Protein AF-Q13L96-F1 (afdb_monomer_lite)

Secondary structure (DSSP, 8-state):
-----SSTTTTT-------HHHHHHHHHHHHHHHHHHHHHIIIIIHHHHH-----HHHHHHHHHHHSTHHHHHHHHHHHHHHHHHHHHHHHTTSHHHHHTHHHHHHHHHHHHHHHHHHHHHHHHHHHHH-SSSPPPPHHHHHTHHHHHHHHHHHHHHHHHHHHHHHHHHHHHHHHHHHHHHHHHH--

Radius of gyration: 24.32 Å; chains: 1; bounding box: 70×26×76 Å

Structure (mmCIF, N/CA/C/O backbone):
data_AF-Q13L96-F1
#
_entry.id   AF-Q13L96-F1
#
loop_
_atom_site.group_PDB
_atom_site.id
_atom_site.type_symbol
_atom_site.label_atom_id
_atom_site.label_alt_id
_atom_site.label_comp_id
_atom_site.label_asym_id
_atom_site.label_entity_id
_atom_site.label_seq_id
_atom_site.pdbx_PDB_ins_code
_atom_site.Cartn_x
_atom_site.Cartn_y
_atom_site.Cartn_z
_atom_site.occupancy
_atom_site.B_iso_or_equiv
_atom_site.auth_seq_id
_atom_site.auth_comp_id
_atom_site.auth_asym_id
_atom_site.auth_atom_id
_atom_site.pdbx_PDB_model_num
ATOM 1 N N . MET A 1 1 ? -22.527 -13.481 51.194 1.00 38.25 1 MET A N 1
ATOM 2 C CA . MET A 1 1 ? -21.386 -12.567 50.976 1.00 38.25 1 MET A CA 1
ATOM 3 C C . MET A 1 1 ? -21.323 -12.234 49.490 1.00 38.25 1 MET A C 1
ATOM 5 O O . MET A 1 1 ? -21.283 -13.138 48.671 1.00 38.25 1 MET A O 1
ATOM 9 N N . SER A 1 2 ? -21.479 -10.948 49.178 1.00 40.41 2 SER A N 1
ATOM 10 C CA . SER A 1 2 ? -21.673 -10.339 47.853 1.00 40.41 2 SER A CA 1
ATOM 11 C C . SER A 1 2 ? -20.553 -10.629 46.847 1.00 40.41 2 SER A C 1
ATOM 13 O O . SER A 1 2 ? -19.386 -10.603 47.234 1.00 40.41 2 SER A O 1
ATOM 15 N N . ARG A 1 3 ? -20.907 -10.784 45.557 1.00 40.12 3 ARG A N 1
ATOM 16 C CA . ARG A 1 3 ? -20.267 -10.058 44.436 1.00 40.12 3 ARG A CA 1
ATOM 17 C C . ARG A 1 3 ? -21.021 -10.260 43.114 1.00 40.12 3 ARG A C 1
ATOM 19 O O . ARG A 1 3 ? -20.612 -11.001 42.228 1.00 40.12 3 ARG A O 1
ATOM 26 N N . ASN A 1 4 ? -22.100 -9.494 42.968 1.00 44.22 4 ASN A N 1
ATOM 27 C CA . ASN A 1 4 ? -22.556 -9.014 41.665 1.00 44.22 4 ASN A CA 1
ATOM 28 C C . ASN A 1 4 ? -21.416 -8.196 41.032 1.00 44.22 4 ASN A C 1
ATOM 30 O O . ASN A 1 4 ? -21.174 -7.063 41.439 1.00 44.22 4 ASN A O 1
ATOM 34 N N . ALA A 1 5 ? -20.695 -8.761 40.063 1.00 47.78 5 ALA A N 1
ATOM 35 C CA . ALA A 1 5 ? -19.642 -8.048 39.330 1.00 47.78 5 ALA A CA 1
ATOM 36 C C . ALA A 1 5 ? -19.689 -8.306 37.812 1.00 47.78 5 ALA A C 1
ATOM 38 O O . ALA A 1 5 ? -18.662 -8.272 37.143 1.00 47.78 5 ALA A O 1
ATOM 39 N N . GLY A 1 6 ? -20.881 -8.558 37.258 1.00 50.00 6 GLY A N 1
ATOM 40 C CA . GLY A 1 6 ? -21.076 -8.718 35.809 1.00 50.00 6 GLY A CA 1
ATOM 41 C C . GLY A 1 6 ? -21.524 -7.448 35.075 1.00 50.00 6 GLY A C 1
ATOM 42 O O . GLY A 1 6 ? -21.303 -7.334 33.877 1.00 50.00 6 GLY A O 1
ATOM 43 N N . ILE A 1 7 ? -22.133 -6.481 35.776 1.00 50.00 7 ILE A N 1
ATOM 44 C CA . ILE A 1 7 ? -22.893 -5.388 35.128 1.00 50.00 7 ILE A CA 1
ATOM 45 C C . ILE A 1 7 ? -22.233 -4.005 35.328 1.00 50.00 7 ILE A C 1
ATOM 47 O O . ILE A 1 7 ? -22.379 -3.114 34.495 1.00 50.00 7 ILE A O 1
ATOM 51 N N . ASN A 1 8 ? -21.394 -3.835 36.358 1.00 47.50 8 ASN A N 1
ATOM 52 C CA . ASN A 1 8 ? -20.697 -2.565 36.627 1.00 47.50 8 ASN A CA 1
ATOM 53 C C . ASN A 1 8 ? -19.442 -2.319 35.768 1.00 47.50 8 ASN A C 1
ATOM 55 O O . ASN A 1 8 ? -18.903 -1.216 35.775 1.00 47.50 8 ASN A O 1
ATOM 59 N N . THR A 1 9 ? -18.976 -3.297 34.988 1.00 47.47 9 THR A N 1
ATOM 60 C CA . THR A 1 9 ? -17.837 -3.100 34.070 1.00 47.47 9 THR A CA 1
ATOM 61 C C . THR A 1 9 ? -18.243 -2.444 32.748 1.00 47.47 9 THR A C 1
ATOM 63 O O . THR A 1 9 ? -17.380 -1.939 32.028 1.00 47.47 9 THR A O 1
ATOM 66 N N . ILE A 1 10 ? -19.547 -2.392 32.451 1.00 49.81 10 ILE A N 1
ATOM 67 C CA . ILE A 1 10 ? -20.092 -1.780 31.231 1.00 49.81 10 ILE A CA 1
ATOM 68 C C . ILE A 1 10 ? -20.277 -0.262 31.407 1.00 49.81 10 ILE A C 1
ATOM 70 O O . ILE A 1 10 ? -20.097 0.494 30.456 1.00 49.81 10 ILE A O 1
ATOM 74 N N . TYR A 1 11 ? -20.515 0.213 32.634 1.00 45.12 11 TYR A N 1
ATOM 75 C CA . TYR A 1 11 ? -20.748 1.636 32.923 1.00 45.12 11 TYR A CA 1
ATOM 76 C C . TYR A 1 11 ? -19.473 2.480 33.117 1.00 45.12 11 TYR A C 1
ATOM 78 O O . TYR A 1 11 ? -19.548 3.706 33.151 1.00 45.12 11 TYR A O 1
ATOM 86 N N . GLY A 1 12 ? -18.290 1.857 33.205 1.00 42.19 12 GLY A N 1
ATOM 87 C CA . GLY A 1 12 ? -17.022 2.545 33.493 1.00 42.19 12 GLY A CA 1
ATOM 88 C C . GLY A 1 12 ? -16.120 2.850 32.290 1.00 42.19 12 GLY A C 1
ATOM 89 O O . GLY A 1 12 ? -15.098 3.514 32.451 1.00 42.19 12 GLY A O 1
ATOM 90 N N . ARG A 1 13 ? -16.439 2.388 31.072 1.00 43.31 13 ARG A N 1
ATOM 91 C CA . ARG A 1 13 ? -15.600 2.663 29.887 1.00 43.31 13 ARG A CA 1
ATOM 92 C C . ARG A 1 13 ? -16.045 3.933 29.172 1.00 43.31 13 ARG A C 1
ATOM 94 O O . ARG A 1 13 ? -16.560 3.916 28.060 1.00 43.31 13 ARG A O 1
ATOM 101 N N . ARG A 1 14 ? -15.771 5.061 29.825 1.00 45.69 14 ARG A N 1
ATOM 102 C CA . ARG A 1 14 ? -15.913 6.431 29.309 1.00 45.69 14 ARG A CA 1
ATOM 103 C C . ARG A 1 14 ? -14.799 6.796 28.313 1.00 45.69 14 ARG A C 1
ATOM 105 O O . ARG A 1 14 ? -14.238 7.879 28.385 1.00 45.69 14 ARG A O 1
ATOM 112 N N . TYR A 1 15 ? -14.475 5.903 27.378 1.00 45.03 15 TYR A N 1
ATOM 113 C CA . TYR A 1 15 ? -13.573 6.214 26.269 1.00 45.03 15 TYR A CA 1
ATOM 114 C C . TYR A 1 15 ? -14.087 5.557 24.990 1.00 45.03 15 TYR A C 1
ATOM 116 O O . TYR A 1 15 ? -13.776 4.412 24.681 1.00 45.03 15 TYR A O 1
ATOM 124 N N . TRP A 1 16 ? -14.839 6.339 24.217 1.00 49.03 16 TRP A N 1
ATOM 125 C CA . TRP A 1 16 ? -15.090 6.126 22.786 1.00 49.03 16 TRP A CA 1
ATOM 126 C C . TRP A 1 16 ? -13.852 6.469 21.932 1.00 49.03 16 TRP A C 1
ATOM 128 O O . TRP A 1 16 ? -13.961 6.771 20.748 1.00 49.03 16 TRP A O 1
ATOM 138 N N . ALA A 1 17 ? -12.662 6.456 22.533 1.00 56.41 17 ALA A N 1
ATOM 139 C CA . ALA A 1 17 ? -11.404 6.597 21.831 1.00 56.41 17 ALA A CA 1
ATOM 140 C C . ALA A 1 17 ? -10.869 5.188 21.587 1.00 56.41 17 ALA A C 1
ATOM 142 O O . ALA A 1 17 ? -10.381 4.538 22.514 1.00 56.41 17 ALA A O 1
ATOM 143 N N . LEU A 1 18 ? -10.987 4.703 20.349 1.00 60.72 18 LEU A N 1
ATOM 144 C CA . LEU A 1 18 ? -10.232 3.526 19.928 1.00 60.72 18 LEU A CA 1
ATOM 145 C C . LEU A 1 18 ? -8.754 3.787 20.279 1.00 60.72 18 LEU A C 1
ATOM 147 O O . LEU A 1 18 ? -8.250 4.877 19.979 1.00 60.72 18 LEU A O 1
ATOM 151 N N . PRO A 1 19 ? -8.053 2.853 20.946 1.00 77.62 19 PRO A N 1
ATOM 152 C CA . PRO A 1 19 ? -6.632 3.014 21.214 1.00 77.62 19 PRO A CA 1
ATOM 153 C C . PRO A 1 19 ? -5.900 3.281 19.896 1.00 77.62 19 PRO A C 1
ATOM 155 O O . PRO A 1 19 ? -6.271 2.733 18.858 1.00 77.62 19 PRO A O 1
ATOM 158 N N . LEU A 1 20 ? -4.839 4.094 19.924 1.00 78.88 20 LEU A N 1
ATOM 159 C CA . LEU A 1 20 ? -4.088 4.478 18.718 1.00 78.88 20 LEU A CA 1
ATOM 160 C C . LEU A 1 20 ? -3.696 3.262 17.854 1.00 78.88 20 LEU A C 1
ATOM 162 O O . LEU A 1 20 ? -3.719 3.329 16.631 1.00 78.88 20 LEU A O 1
ATOM 166 N N . THR A 1 21 ? -3.420 2.116 18.481 1.00 78.69 21 THR A N 1
ATOM 167 C CA . THR A 1 21 ? -3.110 0.855 17.791 1.00 78.69 21 THR A CA 1
ATOM 168 C C . THR A 1 21 ? -4.262 0.308 16.946 1.00 78.69 21 THR A C 1
ATOM 170 O O . THR A 1 21 ? -4.018 -0.308 15.912 1.00 78.69 21 THR A O 1
ATOM 173 N N . GLU A 1 22 ? -5.512 0.505 17.365 1.00 81.25 22 GLU A N 1
ATOM 174 C CA . GLU A 1 22 ? -6.692 0.118 16.585 1.00 81.25 22 GLU A CA 1
ATOM 175 C C . GLU A 1 22 ? -6.921 1.078 15.417 1.00 81.25 22 GLU A C 1
ATOM 177 O O . GLU A 1 22 ? -7.169 0.609 14.309 1.00 81.25 22 GLU A O 1
ATOM 182 N N . TRP A 1 23 ? -6.726 2.386 15.616 1.00 84.81 23 TRP A N 1
ATOM 183 C CA . TRP A 1 23 ? -6.754 3.362 14.520 1.00 84.81 23 TRP A CA 1
ATOM 184 C C . TRP A 1 23 ? -5.709 3.058 13.447 1.00 84.81 23 TRP A C 1
ATOM 186 O O . TRP A 1 23 ? -6.051 2.969 12.269 1.00 84.81 23 TRP A O 1
ATOM 196 N N . VAL A 1 24 ? -4.456 2.827 13.850 1.00 85.25 24 VAL A N 1
ATOM 197 C CA . VAL A 1 24 ? -3.369 2.475 12.923 1.00 85.25 24 VAL A CA 1
ATOM 198 C C . VAL A 1 24 ? -3.685 1.174 12.187 1.00 85.25 24 VAL A C 1
ATOM 200 O O . VAL A 1 24 ? -3.499 1.102 10.976 1.00 85.25 24 VAL A O 1
ATOM 203 N N . ARG A 1 25 ? -4.214 0.154 12.875 1.00 85.25 25 ARG A N 1
ATOM 204 C CA . ARG A 1 25 ? -4.592 -1.119 12.243 1.00 85.25 25 ARG A CA 1
ATOM 205 C C . ARG A 1 25 ? -5.729 -0.961 11.234 1.00 85.25 25 ARG A C 1
ATOM 207 O O . ARG A 1 25 ? -5.682 -1.612 10.189 1.00 85.25 25 ARG A O 1
ATOM 214 N N . LEU A 1 26 ? -6.746 -0.159 11.552 1.00 86.00 26 LEU A N 1
ATOM 215 C CA . LEU A 1 26 ? -7.872 0.115 10.658 1.00 86.00 26 LEU A CA 1
ATOM 216 C C . LEU A 1 26 ? -7.411 0.890 9.428 1.00 86.00 26 LEU A C 1
ATOM 218 O O . LEU A 1 26 ? -7.698 0.472 8.312 1.00 86.00 26 LEU A O 1
ATOM 222 N N . TRP A 1 27 ? -6.638 1.958 9.625 1.00 88.38 27 TRP A N 1
ATOM 223 C CA . TRP A 1 27 ? -6.065 2.731 8.528 1.00 88.38 27 TRP A CA 1
ATOM 224 C C . TRP A 1 27 ? -5.181 1.860 7.630 1.00 88.38 27 TRP A C 1
ATOM 226 O O . TRP A 1 27 ? -5.369 1.842 6.417 1.00 88.38 27 TRP A O 1
ATOM 236 N N . ALA A 1 28 ? -4.288 1.064 8.224 1.00 86.88 28 ALA A N 1
ATOM 237 C CA . ALA A 1 28 ? -3.442 0.126 7.495 1.00 86.88 28 ALA A CA 1
ATOM 238 C C . ALA A 1 28 ? -4.261 -0.955 6.766 1.00 86.88 28 ALA A C 1
ATOM 240 O O . ALA A 1 28 ? -3.937 -1.340 5.650 1.00 86.88 28 ALA A O 1
ATOM 241 N N . GLY A 1 29 ? -5.355 -1.425 7.373 1.00 86.62 29 GLY A N 1
ATOM 242 C CA . GLY A 1 29 ? -6.258 -2.398 6.757 1.00 86.62 29 GLY A CA 1
ATOM 243 C C . GLY A 1 29 ? -7.057 -1.835 5.584 1.00 86.62 29 GLY A C 1
ATOM 244 O O . GLY A 1 29 ? -7.309 -2.559 4.629 1.00 86.62 29 GLY A O 1
ATOM 245 N N . LEU A 1 30 ? -7.432 -0.556 5.632 1.00 88.94 30 LEU A N 1
ATOM 246 C CA . LEU A 1 30 ? -8.166 0.118 4.558 1.00 88.94 30 LEU A CA 1
ATOM 247 C C . LEU A 1 30 ? -7.252 0.610 3.430 1.00 88.94 30 LEU A C 1
ATOM 249 O O . LEU A 1 30 ? -7.703 0.707 2.288 1.00 88.94 30 LEU A O 1
ATOM 253 N N . SER A 1 31 ? -5.983 0.908 3.721 1.00 86.19 31 SER A N 1
ATOM 254 C CA . SER A 1 31 ? -4.995 1.254 2.695 1.00 86.19 31 SER A CA 1
ATOM 255 C C . SER A 1 31 ? -4.481 0.024 1.946 1.00 86.19 31 SER A C 1
ATOM 257 O O . SER A 1 31 ? -4.159 0.124 0.764 1.00 86.19 31 SER A O 1
ATOM 259 N N . LEU A 1 32 ? -4.466 -1.146 2.593 1.00 87.19 32 LEU A N 1
ATOM 260 C CA . LEU A 1 32 ? -3.998 -2.402 2.009 1.00 87.19 32 LEU A CA 1
ATOM 261 C C . LEU A 1 32 ? -4.623 -2.730 0.637 1.00 87.19 32 LEU A C 1
ATOM 263 O O . LEU A 1 32 ? -3.854 -2.972 -0.291 1.00 87.19 32 LEU A O 1
ATOM 267 N N . PRO A 1 33 ? -5.959 -2.715 0.444 1.00 88.81 33 PRO A N 1
ATOM 268 C CA . PRO A 1 33 ? -6.558 -3.004 -0.858 1.00 88.81 33 PRO A CA 1
ATOM 269 C C . PRO A 1 33 ? -6.123 -2.042 -1.964 1.00 88.81 33 PRO A C 1
ATOM 271 O O . PRO A 1 33 ? -5.797 -2.499 -3.052 1.00 88.81 33 PRO A O 1
ATOM 274 N N . LEU A 1 34 ? -6.037 -0.735 -1.690 1.00 87.50 34 LEU A N 1
ATOM 275 C CA . LEU A 1 34 ? -5.577 0.257 -2.676 1.00 87.50 34 LEU A CA 1
ATOM 276 C C . LEU A 1 34 ? -4.150 -0.041 -3.139 1.00 87.50 34 LEU A C 1
ATOM 278 O O . LEU A 1 34 ? -3.835 -0.023 -4.328 1.00 87.50 34 LEU A O 1
ATOM 282 N N . LEU A 1 35 ? -3.293 -0.372 -2.180 1.00 85.69 35 LEU A N 1
ATOM 283 C CA . LEU A 1 35 ? -1.907 -0.713 -2.438 1.00 85.69 35 LEU A CA 1
ATOM 284 C C . LEU A 1 35 ? -1.788 -2.053 -3.199 1.00 85.69 35 LEU A C 1
ATOM 286 O O . LEU A 1 35 ? -0.987 -2.178 -4.129 1.00 85.69 35 LEU A O 1
ATOM 290 N N . LEU A 1 36 ? -2.630 -3.038 -2.871 1.00 87.69 36 LEU A N 1
ATOM 291 C CA . LEU A 1 36 ? -2.701 -4.324 -3.571 1.00 87.69 36 LEU A CA 1
ATOM 292 C C . LEU A 1 36 ? -3.241 -4.201 -4.997 1.00 87.69 36 LEU A C 1
ATOM 294 O O . LEU A 1 36 ? -2.739 -4.904 -5.868 1.00 87.69 36 LEU A O 1
ATOM 298 N N . ILE A 1 37 ? -4.205 -3.314 -5.260 1.00 89.75 37 ILE A N 1
ATOM 299 C CA . ILE A 1 37 ? -4.709 -3.044 -6.616 1.00 89.75 37 ILE A CA 1
ATOM 300 C C . ILE A 1 37 ? -3.559 -2.564 -7.498 1.00 89.75 37 ILE A C 1
ATOM 302 O O . ILE A 1 37 ? -3.308 -3.150 -8.551 1.00 89.75 37 ILE A O 1
ATOM 306 N N . GLN A 1 38 ? -2.792 -1.572 -7.030 1.00 85.12 38 GLN A N 1
ATOM 307 C CA . GLN A 1 38 ? -1.621 -1.087 -7.759 1.00 85.12 38 GLN A CA 1
ATOM 308 C C . GLN A 1 38 ? -0.649 -2.232 -8.060 1.00 85.12 38 GLN A C 1
ATOM 310 O O . GLN A 1 38 ? -0.210 -2.396 -9.199 1.00 85.12 38 GLN A O 1
ATOM 315 N N . HIS A 1 39 ? -0.328 -3.057 -7.063 1.00 85.94 39 HIS A N 1
ATOM 316 C CA . HIS A 1 39 ? 0.602 -4.170 -7.230 1.00 85.94 39 HIS A CA 1
ATOM 317 C C . HIS A 1 39 ? 0.085 -5.244 -8.194 1.00 85.94 39 HIS A C 1
ATOM 319 O O . HIS A 1 39 ? 0.800 -5.629 -9.120 1.00 85.94 39 HIS A O 1
ATOM 325 N N . ALA A 1 40 ? -1.152 -5.704 -8.008 1.00 89.19 40 ALA A N 1
ATOM 326 C CA . ALA A 1 40 ? -1.760 -6.767 -8.797 1.00 89.19 40 ALA A CA 1
ATOM 327 C C . ALA A 1 40 ? -1.938 -6.356 -10.261 1.00 89.19 40 ALA A C 1
ATOM 329 O O . ALA A 1 40 ? -1.645 -7.156 -11.151 1.00 89.19 40 ALA A O 1
ATOM 330 N N . VAL A 1 41 ? -2.337 -5.105 -10.525 1.00 89.12 41 VAL A N 1
ATOM 331 C CA . VAL A 1 41 ? -2.465 -4.602 -11.898 1.00 89.12 41 VAL A CA 1
ATOM 332 C C . VAL A 1 41 ? -1.099 -4.514 -12.581 1.00 89.12 41 VAL A C 1
ATOM 334 O O . VAL A 1 41 ? -0.936 -4.982 -13.704 1.00 89.12 41 VAL A O 1
ATOM 337 N N . SER A 1 42 ? -0.089 -3.998 -11.875 1.00 79.62 42 SER A N 1
ATOM 338 C CA . SER A 1 42 ? 1.276 -3.837 -12.406 1.00 79.62 42 SER A CA 1
ATOM 339 C C . SER A 1 42 ? 1.999 -5.152 -12.698 1.00 79.62 42 SER A C 1
ATOM 341 O O . SER A 1 42 ? 2.980 -5.150 -13.431 1.00 79.62 42 SER A O 1
ATOM 343 N N . THR A 1 43 ? 1.574 -6.254 -12.078 1.00 83.81 43 THR A N 1
ATOM 344 C CA . THR A 1 43 ? 2.281 -7.539 -12.139 1.00 83.81 43 THR A CA 1
ATOM 345 C C . THR A 1 43 ? 1.405 -8.610 -12.777 1.00 83.81 43 THR A C 1
ATOM 347 O O . THR A 1 43 ? 1.601 -8.974 -13.933 1.00 83.81 43 THR A O 1
ATOM 350 N N . ARG A 1 44 ? 0.405 -9.103 -12.043 1.00 87.69 44 ARG A N 1
ATOM 351 C CA . ARG A 1 44 ? -0.422 -10.240 -12.444 1.00 87.69 44 ARG A CA 1
ATOM 352 C C . ARG A 1 44 ? -1.351 -9.909 -13.608 1.00 87.69 44 ARG A C 1
ATOM 354 O O . ARG A 1 44 ? -1.469 -10.723 -14.523 1.00 87.69 44 ARG A O 1
ATOM 361 N N . LEU A 1 45 ? -2.003 -8.747 -13.586 1.00 89.00 45 LEU A N 1
ATOM 362 C CA . LEU A 1 45 ? -2.894 -8.336 -14.674 1.00 89.00 45 LEU A CA 1
ATOM 363 C C . LEU A 1 45 ? -2.093 -8.025 -15.941 1.00 89.00 45 LEU A C 1
ATOM 365 O O . LEU A 1 45 ? -2.433 -8.523 -17.009 1.00 89.00 45 LEU A O 1
ATOM 369 N N . ALA A 1 46 ? -0.988 -7.283 -15.798 1.00 86.56 46 ALA A N 1
ATOM 370 C CA . ALA A 1 46 ? -0.050 -7.021 -16.886 1.00 86.56 46 ALA A CA 1
ATOM 371 C C . ALA A 1 46 ? 0.419 -8.317 -17.570 1.00 86.56 46 ALA A C 1
ATOM 373 O O . ALA A 1 46 ? 0.391 -8.418 -18.797 1.00 86.56 46 ALA A O 1
ATOM 374 N N . ALA A 1 47 ? 0.786 -9.330 -16.781 1.00 87.06 47 ALA A N 1
ATOM 375 C CA . ALA A 1 47 ? 1.210 -10.623 -17.306 1.00 87.06 47 ALA A CA 1
ATOM 376 C C . ALA A 1 47 ? 0.081 -11.387 -18.008 1.00 87.06 47 ALA A C 1
ATOM 378 O O . ALA A 1 47 ? 0.252 -11.842 -19.134 1.00 87.06 47 ALA A O 1
ATOM 379 N N . SER A 1 48 ? -1.080 -11.498 -17.359 1.00 88.00 48 SER A N 1
ATOM 380 C CA . SER A 1 48 ? -2.192 -12.320 -17.855 1.00 88.00 48 SER A CA 1
ATOM 381 C C . SER A 1 48 ? -2.921 -11.733 -19.064 1.00 88.00 48 SER A C 1
ATOM 383 O O . SER A 1 48 ? -3.291 -12.492 -19.952 1.00 88.00 48 SER A O 1
ATOM 385 N N . LEU A 1 49 ? -3.128 -10.412 -19.116 1.00 88.44 49 LEU A N 1
ATOM 386 C CA . LEU A 1 49 ? -3.884 -9.773 -20.200 1.00 88.44 49 LEU A CA 1
ATOM 387 C C . LEU A 1 49 ? -3.007 -9.307 -21.364 1.00 88.44 49 LEU A C 1
ATOM 389 O O . LEU A 1 49 ? -3.470 -9.293 -22.499 1.00 88.44 49 LEU A O 1
ATOM 393 N N . TYR A 1 50 ? -1.752 -8.932 -21.100 1.00 86.44 50 TYR A N 1
ATOM 394 C CA . TYR A 1 50 ? -0.887 -8.296 -22.103 1.00 86.44 50 TYR A CA 1
ATOM 395 C C . TYR A 1 50 ? 0.396 -9.088 -22.395 1.00 86.44 50 TYR A C 1
ATOM 397 O O . TYR A 1 50 ? 1.254 -8.631 -23.155 1.00 86.44 50 TYR A O 1
ATOM 405 N N . GLY A 1 51 ? 0.545 -10.287 -21.817 1.00 82.94 51 GLY A N 1
ATOM 406 C CA . GLY A 1 51 ? 1.679 -11.178 -22.078 1.00 82.94 51 GLY A CA 1
ATOM 407 C C . GLY A 1 51 ? 3.022 -10.584 -21.650 1.00 82.94 51 GLY A C 1
ATOM 408 O O . GLY A 1 51 ? 4.035 -10.783 -22.335 1.00 82.94 51 GLY A O 1
ATOM 409 N N . PHE A 1 52 ? 3.014 -9.790 -20.575 1.00 80.81 52 PHE A N 1
ATOM 410 C CA . PHE A 1 52 ? 4.225 -9.342 -19.894 1.00 80.81 52 PHE A CA 1
ATOM 411 C C . PHE A 1 52 ? 4.795 -10.505 -19.080 1.00 80.81 52 PHE A C 1
ATOM 413 O O . PHE A 1 52 ? 4.278 -10.827 -18.015 1.00 80.81 52 PHE A O 1
ATOM 420 N N . GLU A 1 53 ? 5.858 -11.134 -19.575 1.00 78.88 53 GLU A N 1
ATOM 421 C CA . GLU A 1 53 ? 6.548 -12.204 -18.852 1.00 78.88 53 GLU A CA 1
ATOM 422 C C . GLU A 1 53 ? 7.418 -11.600 -17.739 1.00 78.88 53 GLU A C 1
ATOM 424 O O . GLU A 1 53 ? 8.466 -11.003 -18.030 1.00 78.88 53 GLU A O 1
ATOM 429 N N . PRO A 1 54 ? 7.009 -11.703 -16.458 1.00 71.50 54 PRO A N 1
ATOM 430 C CA . PRO A 1 54 ? 7.735 -11.084 -15.367 1.00 71.50 54 PRO A CA 1
ATOM 431 C C . PRO A 1 54 ? 9.005 -11.894 -15.113 1.00 71.50 54 PRO A C 1
ATOM 433 O O . PRO A 1 54 ? 8.961 -12.979 -14.540 1.00 71.50 54 PRO A O 1
ATOM 436 N N . ASN A 1 55 ? 10.154 -11.352 -15.502 1.00 82.12 55 ASN A N 1
ATOM 437 C CA . ASN A 1 55 ? 11.441 -11.833 -15.017 1.00 82.12 55 ASN A CA 1
ATOM 438 C C . ASN A 1 55 ? 12.004 -10.842 -13.985 1.00 82.12 55 ASN A C 1
ATOM 440 O O . ASN A 1 55 ? 11.600 -9.676 -13.936 1.00 82.12 55 ASN A O 1
ATOM 444 N N . TYR A 1 56 ? 12.915 -11.318 -13.135 1.00 77.94 56 TYR A N 1
ATOM 445 C CA . TYR A 1 56 ? 13.468 -10.521 -12.037 1.00 77.94 56 TYR A CA 1
ATOM 446 C C . TYR A 1 56 ? 14.028 -9.175 -12.523 1.00 77.94 56 TYR A C 1
ATOM 448 O O . TYR A 1 56 ? 13.699 -8.128 -11.972 1.00 77.94 56 TYR A O 1
ATOM 456 N N . GLU A 1 57 ? 14.799 -9.186 -13.608 1.00 80.25 57 GLU A N 1
ATOM 457 C CA . GLU A 1 57 ? 15.419 -7.992 -14.180 1.00 80.25 57 GLU A CA 1
ATOM 458 C C . GLU A 1 57 ? 14.388 -6.992 -14.732 1.00 80.25 57 GLU A C 1
ATOM 460 O O . GLU A 1 57 ? 14.430 -5.817 -14.382 1.00 80.25 57 GLU A O 1
ATOM 465 N N . ARG A 1 58 ? 13.405 -7.447 -15.517 1.00 81.38 58 ARG A N 1
ATOM 466 C CA . ARG A 1 58 ? 12.319 -6.631 -16.090 1.00 81.38 58 ARG A CA 1
ATOM 467 C C . ARG A 1 58 ? 11.455 -6.007 -15.011 1.00 81.38 58 ARG A C 1
ATOM 469 O O . ARG A 1 58 ? 11.048 -4.859 -15.164 1.00 81.38 58 ARG A O 1
ATOM 476 N N . ILE A 1 59 ? 11.184 -6.733 -13.925 1.00 81.69 59 ILE A N 1
ATOM 477 C CA . ILE A 1 59 ? 10.476 -6.181 -12.768 1.00 81.69 59 ILE A CA 1
ATOM 478 C C . ILE A 1 59 ? 11.309 -5.041 -12.177 1.00 81.69 59 ILE A C 1
ATOM 480 O O . ILE A 1 59 ? 10.802 -3.931 -12.046 1.00 81.69 59 ILE A O 1
ATOM 484 N N . VAL A 1 60 ? 12.592 -5.263 -11.880 1.00 82.44 60 VAL A N 1
ATOM 485 C CA . VAL A 1 60 ? 13.449 -4.221 -11.289 1.00 82.44 60 VAL A CA 1
ATOM 486 C C . VAL A 1 60 ? 13.611 -3.017 -12.218 1.00 82.44 60 VAL A C 1
ATOM 488 O O . VAL A 1 60 ? 13.498 -1.882 -11.755 1.00 82.44 60 VAL A O 1
ATOM 491 N N . ILE A 1 61 ? 13.802 -3.240 -13.519 1.00 83.69 61 ILE A N 1
ATOM 492 C CA . ILE A 1 61 ? 13.844 -2.187 -14.537 1.00 83.69 61 ILE A CA 1
ATOM 493 C C . ILE A 1 61 ? 12.536 -1.404 -14.530 1.00 83.69 61 ILE A C 1
ATOM 495 O O . ILE A 1 61 ? 12.572 -0.191 -14.358 1.00 83.69 61 ILE A O 1
ATOM 499 N N . SER A 1 62 ? 11.391 -2.087 -14.629 1.00 82.38 62 SER A N 1
ATOM 500 C CA . SER A 1 62 ? 10.064 -1.465 -14.601 1.00 82.38 62 SER A CA 1
ATOM 501 C C . SER A 1 62 ? 9.872 -0.613 -13.349 1.00 82.38 62 SER A C 1
ATOM 503 O O . SER A 1 62 ? 9.413 0.523 -13.436 1.00 82.38 62 SER A O 1
ATOM 505 N N . LEU A 1 63 ? 10.291 -1.107 -12.184 1.00 81.00 63 LEU A N 1
ATOM 506 C CA . LEU A 1 63 ? 10.258 -0.369 -10.925 1.00 81.00 63 LEU A CA 1
ATOM 507 C C . LEU A 1 63 ? 11.103 0.904 -10.986 1.00 81.00 63 LEU A C 1
ATOM 509 O O . LEU A 1 63 ? 10.641 1.954 -10.548 1.00 81.00 63 LEU A O 1
ATOM 513 N N . ILE A 1 64 ? 12.341 0.808 -11.482 1.00 81.44 64 ILE A N 1
ATOM 514 C CA . ILE A 1 64 ? 13.248 1.956 -11.618 1.00 81.44 64 ILE A CA 1
ATOM 515 C C . ILE A 1 64 ? 12.660 2.986 -12.582 1.00 81.44 64 ILE A C 1
ATOM 517 O O . ILE A 1 64 ? 12.573 4.159 -12.229 1.00 81.44 64 ILE A O 1
ATOM 521 N N . THR A 1 65 ? 12.217 2.557 -13.761 1.00 81.75 65 THR A N 1
ATOM 522 C CA . THR A 1 65 ? 11.780 3.453 -14.838 1.00 81.75 65 THR A CA 1
ATOM 523 C C . THR A 1 65 ? 10.400 4.058 -14.598 1.00 81.75 65 THR A C 1
ATOM 525 O O . THR A 1 65 ? 10.145 5.171 -15.037 1.00 81.75 65 THR A O 1
ATOM 528 N N . SER A 1 66 ? 9.503 3.355 -13.902 1.00 75.62 66 SER A N 1
ATOM 529 C CA . SER A 1 66 ? 8.160 3.862 -13.570 1.00 75.62 66 SER A CA 1
ATOM 530 C C . SER A 1 66 ? 8.138 4.784 -12.350 1.00 75.62 66 SER A C 1
ATOM 532 O O . SER A 1 66 ? 7.115 5.403 -12.067 1.00 75.62 66 SER A O 1
ATOM 534 N N . GLY A 1 67 ? 9.224 4.838 -11.571 1.00 74.56 67 GLY A N 1
ATOM 535 C CA . GLY A 1 67 ? 9.268 5.584 -10.313 1.00 74.56 67 GLY A CA 1
ATOM 536 C C . GLY A 1 67 ? 8.404 4.987 -9.190 1.00 74.56 67 GLY A C 1
ATOM 537 O O . GLY A 1 67 ? 8.375 5.530 -8.086 1.00 74.56 67 GLY A O 1
ATOM 538 N N . THR A 1 68 ? 7.745 3.837 -9.390 1.00 72.31 68 THR A N 1
ATOM 539 C CA . THR A 1 68 ? 6.846 3.232 -8.385 1.00 72.31 68 THR A CA 1
ATOM 540 C C . THR A 1 68 ? 7.579 2.483 -7.267 1.00 72.31 68 THR A C 1
ATOM 542 O O . THR A 1 68 ? 6.969 1.749 -6.490 1.00 72.31 68 THR A O 1
ATOM 545 N N . GLN A 1 69 ? 8.895 2.650 -7.158 1.00 69.94 69 GLN A N 1
ATOM 546 C CA . GLN A 1 69 ? 9.727 2.014 -6.131 1.00 69.94 69 GLN A CA 1
ATOM 547 C C . GLN A 1 69 ? 9.307 2.427 -4.723 1.00 69.94 69 GLN A C 1
ATOM 549 O O . GLN A 1 69 ? 9.195 1.589 -3.830 1.00 69.94 69 GLN A O 1
ATOM 554 N N . GLY A 1 70 ? 9.027 3.723 -4.548 1.00 67.75 70 GLY A N 1
ATOM 555 C CA . GLY A 1 70 ? 8.533 4.265 -3.287 1.00 67.75 70 GLY A CA 1
ATOM 556 C C . GLY A 1 70 ? 7.180 3.670 -2.911 1.00 67.75 70 GLY A C 1
ATOM 557 O O . GLY A 1 70 ? 6.972 3.328 -1.756 1.00 67.75 70 GLY A O 1
ATOM 558 N N . LEU A 1 71 ? 6.302 3.448 -3.894 1.00 70.56 71 LEU A N 1
ATOM 559 C CA . LEU A 1 71 ? 5.005 2.799 -3.699 1.00 70.56 71 LEU A CA 1
ATOM 560 C C . LEU A 1 71 ? 5.146 1.337 -3.261 1.00 70.56 71 LEU A C 1
ATOM 562 O O . LEU A 1 71 ? 4.432 0.917 -2.362 1.00 70.56 71 LEU A O 1
ATOM 566 N N . GLN A 1 72 ? 6.085 0.567 -3.817 1.00 71.06 72 GLN A N 1
ATOM 567 C CA . GLN A 1 72 ? 6.315 -0.811 -3.364 1.00 71.06 72 GLN A CA 1
ATOM 568 C C . GLN A 1 72 ? 6.902 -0.903 -1.952 1.00 71.06 72 GLN A C 1
ATOM 570 O O . GLN A 1 72 ? 6.512 -1.775 -1.176 1.00 71.06 72 GLN A O 1
ATOM 575 N N . LEU A 1 73 ? 7.801 0.008 -1.582 1.00 71.50 73 LEU A N 1
ATOM 576 C CA . LEU A 1 73 ? 8.258 0.108 -0.195 1.00 71.50 73 LEU A CA 1
ATOM 577 C C . LEU A 1 73 ? 7.124 0.590 0.725 1.00 71.50 73 LEU A C 1
ATOM 579 O O . LEU A 1 73 ? 6.966 0.084 1.836 1.00 71.50 73 LEU A O 1
ATOM 583 N N . ALA A 1 74 ? 6.279 1.502 0.240 1.00 70.81 74 ALA A N 1
ATOM 584 C CA . ALA A 1 74 ? 5.087 1.967 0.940 1.00 70.81 74 ALA A CA 1
ATOM 585 C C . ALA A 1 74 ? 3.985 0.902 1.034 1.00 70.81 74 ALA A C 1
ATOM 587 O O . ALA A 1 74 ? 3.138 1.025 1.904 1.00 70.81 74 ALA A O 1
ATOM 588 N N . LEU A 1 75 ? 3.992 -0.151 0.208 1.00 76.00 75 LEU A N 1
ATOM 589 C CA . LEU A 1 75 ? 3.143 -1.338 0.374 1.00 76.00 75 LEU A CA 1
ATOM 590 C C . LEU A 1 75 ? 3.525 -2.128 1.626 1.00 76.00 75 LEU A C 1
ATOM 592 O O . LEU A 1 75 ? 2.663 -2.639 2.347 1.00 76.00 75 LEU A O 1
ATOM 596 N N . LEU A 1 76 ? 4.832 -2.234 1.867 1.00 79.38 76 LEU A N 1
ATOM 597 C CA . LEU A 1 76 ? 5.388 -3.088 2.904 1.00 79.38 76 LEU A CA 1
ATOM 598 C C . LEU A 1 76 ? 5.000 -2.592 4.297 1.00 79.38 76 LEU A C 1
ATOM 600 O O . LEU A 1 76 ? 4.591 -3.390 5.135 1.00 79.38 76 LEU A O 1
ATOM 604 N N . ALA A 1 77 ? 5.078 -1.281 4.541 1.00 80.50 77 ALA A N 1
ATOM 605 C CA . ALA A 1 77 ? 4.842 -0.726 5.872 1.00 80.50 77 ALA A CA 1
ATOM 606 C C . ALA A 1 77 ? 3.390 -0.921 6.372 1.00 80.50 77 ALA A C 1
ATOM 608 O O . ALA A 1 77 ? 3.224 -1.513 7.438 1.00 80.50 77 ALA A O 1
ATOM 609 N N . PRO A 1 78 ? 2.321 -0.526 5.652 1.00 81.81 78 PRO A N 1
ATOM 610 C CA . PRO A 1 78 ? 0.942 -0.734 6.086 1.00 81.81 78 PRO A CA 1
ATOM 611 C C . PRO A 1 78 ? 0.570 -2.214 6.145 1.00 81.81 78 PRO A C 1
ATOM 613 O O . PRO A 1 78 ? -0.059 -2.634 7.113 1.00 81.81 78 PRO A O 1
ATOM 616 N N . GLY A 1 79 ? 0.997 -3.029 5.173 1.00 86.31 79 GLY A N 1
ATOM 617 C CA . GLY A 1 79 ? 0.707 -4.463 5.191 1.00 86.31 79 GLY A CA 1
ATOM 618 C C . GLY A 1 79 ? 1.349 -5.185 6.370 1.00 86.31 79 GLY A C 1
ATOM 619 O O . GLY A 1 79 ? 0.678 -5.937 7.081 1.00 86.31 79 GLY A O 1
ATOM 620 N N . TRP A 1 80 ? 2.620 -4.887 6.637 1.00 89.56 80 TRP A N 1
ATOM 621 C CA . TRP A 1 80 ? 3.346 -5.421 7.784 1.00 89.56 80 TRP A CA 1
ATOM 622 C C . TRP A 1 80 ? 2.740 -4.951 9.108 1.00 89.56 80 TRP A C 1
ATOM 624 O O . TRP A 1 80 ? 2.438 -5.771 9.975 1.00 89.56 80 TRP A O 1
ATOM 634 N N . LEU A 1 81 ? 2.466 -3.649 9.245 1.00 87.62 81 LEU A N 1
ATOM 635 C CA . LEU A 1 81 ? 1.820 -3.090 10.434 1.00 87.62 81 LEU A CA 1
ATOM 636 C C . LEU A 1 81 ? 0.444 -3.716 10.677 1.00 87.62 81 LEU A C 1
ATOM 638 O O . LEU A 1 81 ? 0.148 -4.110 11.805 1.00 87.62 81 LEU A O 1
ATOM 642 N N . HIS A 1 82 ? -0.386 -3.850 9.641 1.00 88.69 82 HIS A N 1
ATOM 643 C CA . HIS A 1 82 ? -1.700 -4.480 9.745 1.00 88.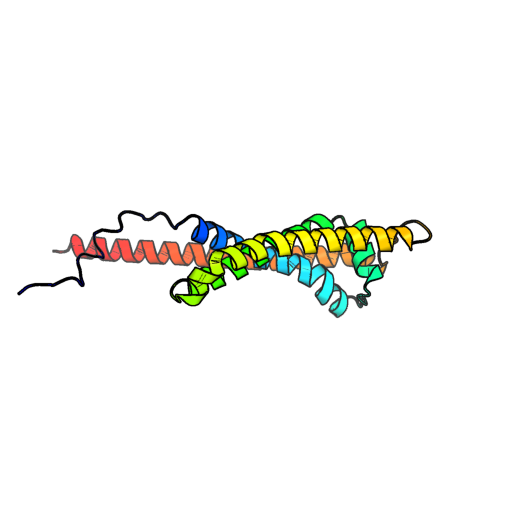69 82 HIS A CA 1
ATOM 644 C C . HIS A 1 82 ? -1.591 -5.936 10.217 1.00 88.69 82 HIS A C 1
ATOM 646 O O . HIS A 1 82 ? -2.290 -6.329 11.158 1.00 88.69 82 HIS A O 1
ATOM 652 N N . GLY A 1 83 ? -0.691 -6.716 9.608 1.00 87.81 83 GLY A N 1
ATOM 653 C CA . GLY A 1 83 ? -0.446 -8.113 9.963 1.00 87.81 83 GLY A CA 1
ATOM 654 C C . GLY A 1 83 ? 0.051 -8.270 11.401 1.00 87.81 83 GLY A C 1
ATOM 655 O O . GLY A 1 83 ? -0.560 -8.991 12.194 1.00 87.81 83 GLY A O 1
ATOM 656 N N . CYS A 1 84 ? 1.103 -7.540 11.778 1.00 89.75 84 CYS A N 1
ATOM 657 C CA . C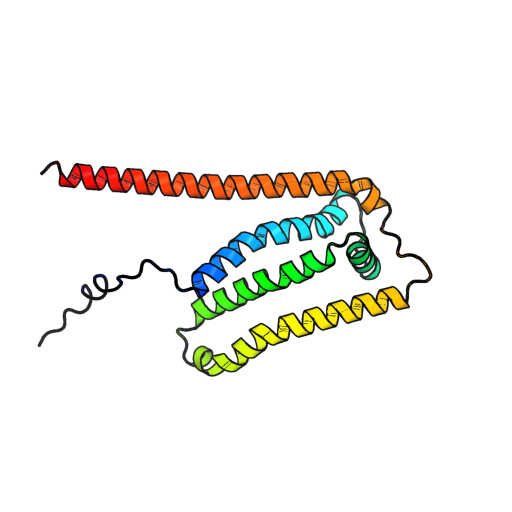YS A 1 84 ? 1.685 -7.608 13.116 1.00 89.75 84 CYS A CA 1
ATOM 658 C C . CYS A 1 84 ? 0.722 -7.114 14.204 1.00 89.75 84 CYS A C 1
ATOM 660 O O . CYS A 1 84 ? 0.580 -7.772 15.235 1.00 89.75 84 CYS A O 1
ATOM 662 N N . LEU A 1 85 ? 0.022 -5.992 13.989 1.00 87.19 85 LEU A N 1
ATOM 663 C CA . LEU A 1 85 ? -0.959 -5.477 14.953 1.00 87.19 85 LEU A CA 1
ATOM 664 C C . LEU A 1 85 ? -2.173 -6.403 15.069 1.00 87.19 85 LEU A C 1
ATOM 666 O O . LEU A 1 85 ? -2.661 -6.632 16.176 1.00 87.19 85 LEU A O 1
ATOM 670 N N . GLY A 1 86 ? -2.656 -6.960 13.956 1.00 85.88 86 GLY A N 1
ATOM 671 C CA . GLY A 1 86 ? -3.754 -7.925 13.960 1.00 85.88 86 GLY A CA 1
ATOM 672 C C . GLY A 1 86 ? -3.406 -9.196 14.733 1.00 85.88 86 GLY A C 1
ATOM 673 O O . GLY A 1 86 ? -4.195 -9.651 15.566 1.00 85.88 86 GLY A O 1
ATOM 674 N N . LEU A 1 87 ? -2.202 -9.720 14.512 1.00 88.31 87 LEU A N 1
ATOM 675 C CA . LEU A 1 87 ? -1.683 -10.893 15.203 1.00 88.31 87 LEU A CA 1
ATOM 676 C C . LEU A 1 87 ? -1.468 -10.623 16.702 1.00 88.31 87 LEU A C 1
ATOM 678 O O . LEU A 1 87 ? -1.906 -11.407 17.546 1.00 88.31 87 LEU A O 1
ATOM 682 N N . TRP A 1 88 ? -0.872 -9.479 17.046 1.00 86.44 88 TRP A N 1
ATOM 683 C CA . TRP A 1 88 ? -0.669 -9.062 18.433 1.00 86.44 88 TRP A CA 1
ATOM 684 C C . TRP A 1 88 ? -1.991 -8.912 19.189 1.00 86.44 88 TRP A C 1
ATOM 686 O O . TRP A 1 88 ? -2.147 -9.475 20.270 1.00 86.44 88 TRP A O 1
ATOM 696 N N . LEU A 1 89 ? -2.972 -8.197 18.627 1.00 84.44 89 LEU A N 1
ATOM 697 C CA . LEU A 1 89 ? -4.270 -7.992 19.278 1.00 84.44 89 LEU A CA 1
ATOM 698 C C . LEU A 1 89 ? -5.020 -9.309 19.506 1.00 84.44 89 LEU A C 1
ATOM 700 O O . LEU A 1 89 ? -5.696 -9.439 20.525 1.00 84.44 89 LEU A O 1
ATOM 704 N N . ARG A 1 90 ? -4.866 -10.286 18.603 1.00 87.25 90 ARG A N 1
ATOM 705 C CA . ARG A 1 90 ? -5.441 -11.627 18.755 1.00 87.25 90 ARG A CA 1
ATOM 706 C C . ARG A 1 90 ? -4.747 -12.430 19.855 1.00 87.25 90 ARG A C 1
ATOM 708 O O . ARG A 1 90 ? -5.420 -13.073 20.650 1.00 87.25 90 ARG A O 1
ATOM 715 N N . MET A 1 91 ? -3.416 -12.396 19.915 1.00 87.31 91 MET A N 1
ATOM 716 C CA . MET A 1 91 ? -2.647 -13.317 20.761 1.00 87.31 91 MET A CA 1
ATOM 717 C C . MET A 1 91 ? -2.136 -12.717 22.078 1.00 87.31 91 MET A C 1
ATOM 719 O O . MET A 1 91 ? -1.621 -13.456 22.915 1.00 87.31 91 MET A O 1
ATOM 723 N N . ARG A 1 92 ? -2.312 -11.410 22.326 1.00 83.88 92 ARG A N 1
ATOM 724 C CA . ARG A 1 92 ? -1.847 -10.726 23.556 1.00 83.88 92 ARG A CA 1
ATOM 725 C C . ARG A 1 92 ? -2.390 -11.314 24.863 1.00 83.88 92 ARG A C 1
ATOM 727 O O . ARG A 1 92 ? -1.852 -11.026 25.930 1.00 83.88 92 ARG A O 1
ATOM 734 N N . HIS A 1 93 ? -3.457 -12.108 24.787 1.00 87.75 93 HIS A N 1
ATOM 735 C CA . HIS A 1 93 ? -4.056 -12.797 25.928 1.00 87.75 93 HIS A CA 1
ATOM 736 C C . HIS A 1 93 ? -3.212 -13.994 26.406 1.00 87.75 93 HIS A C 1
ATOM 738 O O . HIS A 1 93 ? -3.318 -14.387 27.565 1.00 87.75 93 HIS A O 1
ATOM 744 N N . HIS A 1 94 ? -2.315 -14.526 25.567 1.00 88.25 94 HIS A N 1
ATOM 745 C CA . HIS A 1 94 ? -1.422 -15.627 25.928 1.00 88.25 94 HIS A CA 1
ATOM 746 C C . HIS A 1 94 ? -0.151 -15.124 26.632 1.00 88.25 94 HIS A C 1
ATOM 748 O O . HIS A 1 94 ? 0.564 -14.246 26.142 1.00 88.25 94 HIS A O 1
ATOM 754 N N . ALA A 1 95 ? 0.179 -15.726 27.780 1.00 86.50 95 ALA A N 1
ATOM 755 C CA . ALA A 1 95 ? 1.332 -15.335 28.595 1.00 86.50 95 ALA A CA 1
ATOM 756 C C . ALA A 1 95 ? 2.681 -15.477 27.862 1.00 86.50 95 ALA A C 1
ATOM 758 O O . ALA A 1 95 ? 3.558 -14.631 28.039 1.00 86.50 95 ALA A O 1
ATOM 759 N N . MET A 1 96 ? 2.833 -16.493 27.004 1.00 87.44 96 MET A N 1
ATOM 760 C CA . MET A 1 96 ? 4.043 -16.694 26.191 1.00 87.44 96 MET A CA 1
ATOM 761 C C . MET A 1 96 ? 4.269 -15.543 25.202 1.00 87.44 96 MET A C 1
ATOM 763 O O . MET A 1 96 ? 5.369 -15.004 25.117 1.00 87.44 96 MET A O 1
ATOM 767 N N . VAL A 1 97 ? 3.211 -15.090 24.526 1.00 85.19 97 VAL A N 1
ATOM 768 C CA . VAL A 1 97 ? 3.279 -13.996 23.542 1.00 85.19 97 VAL A CA 1
ATOM 769 C C . VAL A 1 97 ? 3.621 -12.668 24.214 1.00 85.19 97 VAL A C 1
ATOM 771 O O . VAL A 1 97 ? 4.400 -11.878 23.685 1.00 85.19 97 VAL A O 1
ATOM 774 N N . ARG A 1 98 ? 3.118 -12.443 25.433 1.00 85.19 98 ARG A N 1
ATOM 775 C CA . ARG A 1 98 ? 3.512 -11.283 26.242 1.00 85.19 98 ARG A CA 1
ATOM 776 C C . ARG A 1 98 ? 4.988 -11.301 26.638 1.00 85.19 98 ARG A C 1
ATOM 778 O O . ARG A 1 98 ? 5.601 -10.237 26.651 1.00 85.19 98 ARG A O 1
ATOM 785 N N . ARG A 1 99 ? 5.558 -12.472 26.948 1.00 89.38 99 ARG A N 1
ATOM 786 C CA . ARG A 1 99 ? 6.998 -12.617 27.232 1.00 89.38 99 ARG A CA 1
ATOM 787 C C . ARG A 1 99 ? 7.851 -12.400 25.980 1.00 89.38 99 ARG A C 1
ATOM 789 O O . ARG A 1 99 ? 8.905 -11.789 26.077 1.00 89.38 99 ARG A O 1
ATOM 796 N N . ALA A 1 100 ? 7.361 -12.811 24.810 1.00 90.31 100 ALA A N 1
ATOM 797 C CA . ALA A 1 100 ? 8.019 -12.597 23.519 1.00 90.31 100 ALA A CA 1
ATOM 798 C C . ALA A 1 100 ? 7.861 -11.169 22.955 1.00 90.31 100 ALA A C 1
ATOM 800 O O . ALA A 1 100 ? 8.405 -10.867 21.894 1.00 90.31 100 ALA A O 1
ATOM 801 N N . LYS A 1 101 ? 7.152 -10.265 23.650 1.00 86.62 101 LYS A N 1
ATOM 802 C CA . LYS A 1 101 ? 6.919 -8.879 23.213 1.00 86.62 101 LYS A CA 1
ATOM 803 C C . LYS A 1 101 ? 8.178 -8.143 22.712 1.00 86.62 101 LYS A C 1
ATOM 805 O O . LYS A 1 101 ? 8.079 -7.567 21.634 1.00 86.62 101 LYS A O 1
ATOM 810 N N . PRO A 1 102 ? 9.335 -8.127 23.410 1.00 89.25 102 PRO A N 1
ATOM 811 C CA . PRO A 1 102 ? 10.514 -7.415 22.909 1.00 89.25 102 PRO A CA 1
ATOM 812 C C . PRO A 1 102 ? 11.026 -7.988 21.581 1.00 89.25 102 PRO A C 1
ATOM 814 O O . PRO A 1 102 ? 11.380 -7.220 20.692 1.00 89.25 102 PRO A O 1
ATOM 817 N N . VAL A 1 103 ? 10.982 -9.313 21.405 1.00 90.25 103 VAL A N 1
ATOM 818 C CA . VAL A 1 103 ? 11.373 -9.979 20.151 1.00 90.25 103 VAL A CA 1
ATOM 819 C C . VAL A 1 103 ? 10.413 -9.608 19.022 1.00 90.25 103 VAL A C 1
ATOM 821 O O . VAL A 1 103 ? 10.855 -9.228 17.942 1.00 90.25 103 VAL A O 1
ATOM 824 N N . LEU A 1 104 ? 9.102 -9.643 19.279 1.00 87.69 104 LEU A N 1
ATOM 825 C CA . LEU A 1 104 ? 8.084 -9.259 18.297 1.00 87.69 104 LEU A CA 1
ATOM 826 C C . LEU A 1 104 ? 8.215 -7.789 17.879 1.00 87.69 104 LEU A C 1
ATOM 828 O O . LEU A 1 104 ? 8.091 -7.482 16.698 1.00 87.69 104 LEU A O 1
ATOM 832 N N . THR A 1 105 ? 8.513 -6.890 18.820 1.00 87.19 105 THR A N 1
ATOM 833 C CA . THR A 1 105 ? 8.803 -5.480 18.516 1.00 87.19 105 THR A CA 1
ATOM 834 C C . THR A 1 105 ? 10.092 -5.335 17.707 1.00 87.19 105 THR A C 1
ATOM 836 O O . THR A 1 105 ? 10.134 -4.548 16.765 1.00 87.19 105 THR A O 1
ATOM 839 N N . GLY A 1 106 ? 11.130 -6.111 18.027 1.00 91.31 106 GLY A N 1
ATOM 840 C CA . GLY A 1 106 ? 12.356 -6.161 17.231 1.00 91.31 106 GLY A CA 1
ATOM 841 C C . GLY A 1 106 ? 12.069 -6.576 15.788 1.00 91.31 106 GLY A C 1
ATOM 842 O O . GLY A 1 106 ? 12.442 -5.863 14.863 1.00 91.31 106 GLY A O 1
ATOM 843 N N . MET A 1 107 ? 11.324 -7.666 15.583 1.00 89.12 107 MET A N 1
ATOM 844 C CA . MET A 1 107 ? 10.920 -8.119 14.245 1.00 89.12 107 MET A CA 1
ATOM 845 C C . MET A 1 107 ? 10.044 -7.097 13.519 1.00 89.12 107 MET A C 1
ATOM 847 O O . MET A 1 107 ? 10.201 -6.917 12.313 1.00 89.12 107 MET A O 1
ATOM 851 N N . LEU A 1 108 ? 9.158 -6.403 14.242 1.00 88.69 108 LEU A N 1
ATOM 852 C CA . LEU A 1 108 ? 8.294 -5.364 13.684 1.00 88.69 108 LEU A CA 1
ATOM 853 C C . LEU A 1 108 ? 9.104 -4.275 12.970 1.00 88.69 108 LEU A C 1
ATOM 855 O O . LEU A 1 108 ? 8.680 -3.814 11.915 1.00 88.69 108 LEU A O 1
ATOM 859 N N . VAL A 1 109 ? 10.254 -3.889 13.528 1.00 88.88 109 VAL A N 1
ATOM 860 C CA . VAL A 1 109 ? 11.103 -2.812 12.999 1.00 88.88 109 VAL A CA 1
ATOM 861 C C . VAL A 1 109 ? 12.197 -3.349 12.073 1.00 88.88 109 VAL A C 1
ATOM 863 O O . VAL A 1 109 ? 12.417 -2.800 10.997 1.00 88.88 109 VAL A O 1
ATOM 866 N N . LEU A 1 110 ? 12.871 -4.435 12.457 1.00 91.19 110 LEU A N 1
ATOM 867 C CA . LEU A 1 110 ? 14.024 -4.958 11.722 1.00 91.19 110 LEU A CA 1
ATOM 868 C C . LEU A 1 110 ? 13.642 -5.555 10.368 1.00 91.19 110 LEU A C 1
ATOM 870 O O . LEU A 1 110 ? 14.376 -5.351 9.405 1.00 91.19 110 LEU A O 1
ATOM 874 N N . MET A 1 111 ? 12.508 -6.256 10.259 1.00 88.81 111 MET A N 1
ATOM 875 C CA . MET A 1 111 ? 12.114 -6.882 8.989 1.00 88.81 111 MET A CA 1
ATOM 876 C C . MET A 1 111 ? 11.894 -5.853 7.868 1.00 88.81 111 MET A C 1
ATOM 878 O O . MET A 1 111 ? 12.486 -6.020 6.800 1.00 88.81 111 MET A O 1
ATOM 882 N N . PRO A 1 112 ? 11.147 -4.751 8.084 1.00 87.06 112 PRO A N 1
ATOM 883 C CA . PRO A 1 112 ? 11.045 -3.682 7.094 1.00 87.06 112 PRO A CA 1
ATOM 884 C C . PRO A 1 112 ? 12.383 -3.053 6.711 1.00 87.06 112 PRO A C 1
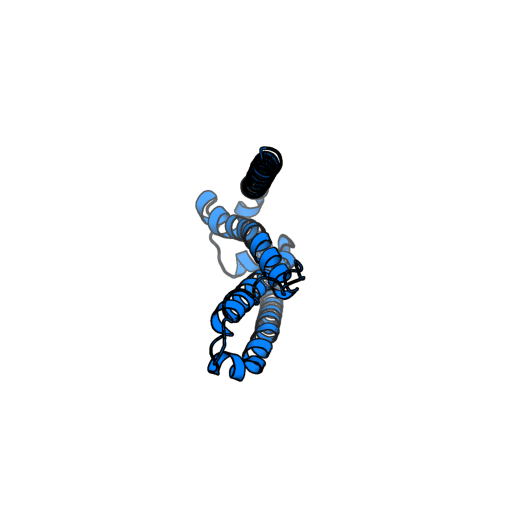ATOM 886 O O . PRO A 1 112 ? 12.620 -2.809 5.529 1.00 87.06 112 PRO A O 1
ATOM 889 N N . LEU A 1 113 ? 13.274 -2.828 7.681 1.00 89.44 113 LEU A N 1
ATOM 890 C CA . LEU A 1 113 ? 14.592 -2.245 7.420 1.00 89.44 113 LEU A CA 1
ATOM 891 C C . LEU A 1 113 ? 15.474 -3.178 6.585 1.00 89.44 113 LEU A C 1
ATOM 893 O O . LEU A 1 113 ? 16.081 -2.738 5.610 1.00 89.44 113 LEU A O 1
ATOM 897 N N . LEU A 1 114 ? 15.505 -4.471 6.917 1.00 91.00 114 LEU A N 1
ATOM 898 C CA . LEU A 1 114 ? 16.241 -5.479 6.152 1.00 91.00 114 LEU A CA 1
ATOM 899 C C . LEU A 1 114 ? 15.669 -5.641 4.741 1.00 91.00 114 LEU A C 1
ATOM 901 O O . LEU A 1 114 ? 16.430 -5.720 3.778 1.00 91.00 114 LEU A O 1
ATOM 905 N N . SER A 1 115 ? 14.341 -5.621 4.598 1.00 88.06 115 SER A N 1
ATOM 906 C CA . SER A 1 115 ? 13.684 -5.648 3.290 1.00 88.06 115 SER A CA 1
ATOM 907 C C . SER A 1 115 ? 14.037 -4.416 2.451 1.00 88.06 115 SER A C 1
ATOM 909 O O . SER A 1 115 ? 14.330 -4.552 1.263 1.00 88.06 115 SER A O 1
ATOM 911 N N . ALA A 1 116 ? 14.046 -3.222 3.051 1.00 87.06 116 ALA A N 1
ATOM 912 C CA . ALA A 1 116 ? 14.434 -1.988 2.370 1.00 87.06 116 ALA A CA 1
ATOM 913 C C . ALA A 1 116 ? 15.914 -2.011 1.953 1.00 87.06 116 ALA A C 1
ATOM 915 O O . ALA A 1 116 ? 16.242 -1.670 0.817 1.00 87.06 116 ALA A O 1
ATOM 916 N N . ALA A 1 117 ? 16.806 -2.483 2.828 1.00 90.62 117 ALA A N 1
ATOM 917 C CA . ALA A 1 117 ? 18.221 -2.653 2.507 1.00 90.62 117 ALA A CA 1
ATOM 918 C C . ALA A 1 117 ? 18.430 -3.658 1.360 1.00 90.62 117 ALA A C 1
ATOM 920 O O . ALA A 1 117 ? 19.190 -3.390 0.428 1.00 90.62 117 ALA A O 1
ATOM 921 N N . GLY A 1 118 ? 17.716 -4.788 1.383 1.00 89.19 118 GLY A N 1
ATOM 922 C CA . GLY A 1 118 ? 17.718 -5.772 0.299 1.00 89.19 118 GLY A CA 1
ATOM 923 C C . GLY A 1 118 ? 17.252 -5.175 -1.030 1.00 89.19 118 GLY A C 1
ATOM 924 O O . GLY A 1 118 ? 17.903 -5.372 -2.055 1.00 89.19 118 GLY A O 1
ATOM 925 N N . PHE A 1 119 ? 16.188 -4.370 -1.003 1.00 85.75 119 PHE A N 1
ATOM 926 C CA . PHE A 1 119 ? 15.671 -3.667 -2.176 1.00 85.75 119 PHE A CA 1
ATOM 927 C C . PHE A 1 119 ? 16.689 -2.683 -2.777 1.00 85.75 119 PHE A C 1
ATOM 929 O O . PHE A 1 119 ? 16.884 -2.650 -3.993 1.00 85.75 119 PHE A O 1
ATOM 936 N N . ILE A 1 120 ? 17.381 -1.909 -1.935 1.00 87.62 120 ILE A N 1
ATOM 937 C CA . ILE A 1 120 ? 18.437 -0.983 -2.377 1.00 87.62 120 ILE A CA 1
ATOM 938 C C . ILE A 1 120 ? 19.593 -1.755 -3.023 1.00 87.62 120 ILE A C 1
ATOM 940 O O . ILE A 1 120 ? 20.040 -1.399 -4.114 1.00 87.62 120 ILE A O 1
ATOM 944 N N . ARG A 1 121 ? 20.039 -2.852 -2.397 1.00 90.88 121 ARG A N 1
ATOM 945 C CA . ARG A 1 121 ? 21.096 -3.710 -2.959 1.00 90.88 121 ARG A CA 1
ATOM 946 C C . ARG A 1 121 ? 20.697 -4.303 -4.308 1.00 90.88 121 ARG A C 1
ATOM 948 O O . ARG A 1 121 ? 21.509 -4.302 -5.228 1.00 90.88 121 ARG A O 1
ATOM 955 N N . MET A 1 122 ? 19.454 -4.760 -4.440 1.00 87.75 122 MET A N 1
ATOM 956 C CA . MET A 1 122 ? 18.900 -5.251 -5.702 1.00 87.75 122 MET A CA 1
ATOM 957 C C . MET A 1 122 ? 18.941 -4.179 -6.795 1.00 87.75 122 MET A C 1
ATOM 959 O O . MET A 1 122 ? 19.413 -4.461 -7.896 1.00 87.75 122 MET A O 1
ATOM 963 N N . LYS A 1 123 ? 18.496 -2.948 -6.499 1.00 84.94 123 LYS A N 1
ATOM 964 C CA . LYS A 1 123 ? 18.570 -1.834 -7.456 1.00 84.94 123 LYS A CA 1
ATOM 965 C C . LYS A 1 123 ? 19.999 -1.603 -7.940 1.00 84.94 123 LYS A C 1
ATOM 967 O O . LYS A 1 123 ? 20.219 -1.503 -9.142 1.00 84.94 123 LYS A O 1
ATOM 972 N N . HIS A 1 124 ? 20.956 -1.525 -7.014 1.00 87.75 124 HIS A N 1
ATOM 973 C CA . HIS A 1 124 ? 22.359 -1.290 -7.359 1.00 87.75 124 HIS A CA 1
ATOM 974 C C . HIS A 1 124 ? 22.933 -2.426 -8.211 1.00 87.75 124 HIS A C 1
ATOM 976 O O . HIS A 1 124 ? 23.637 -2.154 -9.176 1.00 87.75 124 HIS A O 1
ATOM 982 N N . ALA A 1 125 ? 22.596 -3.682 -7.900 1.00 88.31 125 ALA A N 1
ATOM 983 C CA . ALA A 1 125 ? 23.052 -4.836 -8.670 1.00 88.31 125 ALA A CA 1
ATOM 984 C C . ALA A 1 125 ? 22.551 -4.799 -10.124 1.00 88.31 125 ALA A C 1
ATOM 986 O O . ALA A 1 125 ? 23.338 -5.005 -11.043 1.00 88.31 125 ALA A O 1
ATOM 987 N N . VAL A 1 126 ? 21.270 -4.481 -10.343 1.00 86.56 126 VAL A N 1
ATOM 988 C CA . VAL A 1 126 ? 20.706 -4.370 -11.701 1.00 86.56 126 VAL A CA 1
ATOM 989 C C . VAL A 1 126 ? 21.298 -3.179 -12.449 1.00 86.56 126 VAL A C 1
ATOM 991 O O . VAL A 1 126 ? 21.676 -3.320 -13.608 1.00 86.56 126 VAL A O 1
ATOM 994 N N . MET A 1 127 ? 21.453 -2.027 -11.790 1.00 85.44 127 MET A N 1
ATOM 995 C CA . MET A 1 127 ? 22.098 -0.862 -12.403 1.00 85.44 127 MET A CA 1
ATOM 996 C C . MET A 1 127 ? 23.551 -1.142 -12.809 1.00 85.44 127 MET A C 1
ATOM 998 O O . MET A 1 127 ? 23.971 -0.688 -13.865 1.00 85.44 127 MET A O 1
ATOM 1002 N N . ALA A 1 128 ? 24.302 -1.898 -12.002 1.00 87.31 128 ALA A N 1
ATOM 1003 C CA . ALA A 1 128 ? 25.687 -2.257 -12.299 1.00 87.31 128 ALA A CA 1
ATOM 1004 C C . ALA A 1 128 ? 25.815 -3.299 -13.425 1.00 87.31 128 ALA A C 1
ATOM 1006 O O . ALA A 1 128 ? 26.787 -3.270 -14.173 1.00 87.31 128 ALA A O 1
ATOM 1007 N N . ALA A 1 129 ? 24.850 -4.215 -13.548 1.00 85.31 129 ALA A N 1
ATOM 1008 C CA . ALA A 1 129 ? 24.840 -5.246 -14.587 1.00 85.31 129 ALA A CA 1
ATOM 1009 C C . ALA A 1 129 ? 24.324 -4.743 -15.949 1.00 85.31 129 ALA A C 1
ATOM 1011 O O . ALA A 1 129 ? 24.548 -5.388 -16.972 1.00 85.31 129 ALA A O 1
ATOM 1012 N N . SER A 1 130 ? 23.623 -3.608 -15.974 1.00 81.19 130 SER A N 1
ATOM 1013 C CA . SER A 1 130 ? 22.994 -3.083 -17.187 1.00 81.19 130 SER A CA 1
ATOM 1014 C C . SER A 1 130 ? 24.006 -2.365 -18.082 1.00 81.19 130 SER A C 1
ATOM 1016 O O . SER A 1 130 ? 24.582 -1.348 -17.698 1.00 81.19 130 SER A O 1
ATOM 1018 N N . VAL A 1 131 ? 24.183 -2.847 -19.315 1.00 72.56 131 VAL A N 1
ATOM 1019 C CA . VAL A 1 131 ? 25.003 -2.178 -20.338 1.00 72.56 131 VAL A CA 1
ATOM 1020 C C . VAL A 1 131 ? 24.121 -1.198 -21.120 1.00 72.56 131 VAL A C 1
ATOM 1022 O O . VAL A 1 131 ? 23.526 -1.544 -22.139 1.00 72.56 131 VAL A O 1
ATOM 1025 N N . GLY A 1 132 ? 24.000 0.033 -20.615 1.00 76.81 132 GLY A N 1
ATOM 1026 C CA . GLY A 1 132 ? 23.238 1.120 -21.245 1.00 76.81 132 GLY A CA 1
ATOM 1027 C C . GLY A 1 132 ? 22.007 1.579 -20.448 1.00 76.81 132 GLY A C 1
ATOM 1028 O O . GLY A 1 132 ? 21.788 1.130 -19.322 1.00 76.81 132 GLY A O 1
ATOM 1029 N N . PRO A 1 133 ? 21.204 2.516 -20.995 1.00 78.62 133 PRO A N 1
ATOM 1030 C CA . PRO A 1 133 ? 20.018 3.018 -20.311 1.00 78.62 133 PRO A CA 1
ATOM 1031 C C . PRO A 1 133 ? 18.998 1.895 -20.110 1.00 78.62 133 PRO A C 1
ATOM 1033 O O . PRO A 1 133 ? 18.698 1.145 -21.040 1.00 78.62 133 PRO A O 1
ATOM 1036 N N . LEU A 1 134 ? 18.444 1.806 -18.900 1.00 83.12 134 LEU A N 1
ATOM 1037 C CA . LEU A 1 134 ? 17.404 0.838 -18.554 1.00 83.12 134 LEU A CA 1
ATOM 1038 C C . LEU A 1 134 ? 16.186 1.065 -19.457 1.00 83.12 134 LEU A C 1
ATOM 1040 O O . LEU A 1 134 ? 15.580 2.138 -19.430 1.00 83.12 134 LEU A O 1
ATOM 1044 N N . ARG A 1 135 ? 15.831 0.064 -2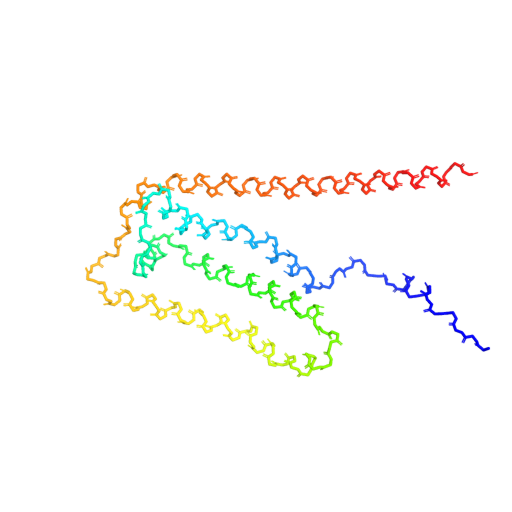0.266 1.00 81.31 135 ARG A N 1
ATOM 1045 C CA . ARG A 1 135 ? 14.689 0.146 -21.183 1.00 81.31 135 ARG A CA 1
ATOM 1046 C C . ARG A 1 135 ? 13.505 -0.632 -20.614 1.00 81.31 135 ARG A C 1
ATOM 1048 O O . ARG A 1 135 ? 13.633 -1.842 -20.428 1.00 81.31 135 ARG A O 1
ATOM 1055 N N . PRO A 1 136 ? 12.366 0.027 -20.339 1.00 82.00 136 PRO A N 1
ATOM 1056 C CA . PRO A 1 136 ? 11.160 -0.677 -19.931 1.00 82.00 136 PRO A CA 1
ATOM 1057 C C . PRO A 1 136 ? 10.667 -1.589 -21.056 1.00 82.00 136 PRO A C 1
ATOM 1059 O O . PRO A 1 136 ? 10.921 -1.344 -22.237 1.00 82.00 136 PRO A O 1
ATOM 1062 N N . ASP A 1 137 ? 9.954 -2.648 -20.681 1.00 83.50 137 ASP A N 1
ATOM 1063 C CA . ASP A 1 137 ? 9.398 -3.593 -21.645 1.00 83.50 137 ASP A CA 1
ATOM 1064 C C . ASP A 1 137 ? 8.420 -2.870 -22.592 1.00 83.50 137 ASP A C 1
ATOM 1066 O O . ASP A 1 137 ? 7.477 -2.229 -22.112 1.00 83.50 137 ASP A O 1
ATOM 1070 N N . PRO A 1 138 ? 8.601 -2.963 -23.923 1.00 85.19 138 PRO A N 1
ATOM 1071 C CA . PRO A 1 138 ? 7.749 -2.270 -24.883 1.00 85.19 138 PRO A CA 1
ATOM 1072 C C . PRO A 1 138 ? 6.276 -2.670 -24.762 1.00 85.19 138 PRO A C 1
ATOM 1074 O O . PRO A 1 138 ? 5.407 -1.828 -24.981 1.00 85.19 138 PRO A O 1
ATOM 1077 N N . LYS A 1 139 ? 5.967 -3.911 -24.355 1.00 85.06 139 LYS A N 1
ATOM 1078 C CA . LYS A 1 139 ? 4.579 -4.336 -24.122 1.00 85.06 139 LYS A CA 1
ATOM 1079 C C . LYS A 1 139 ? 3.959 -3.613 -22.933 1.00 85.06 139 LYS A C 1
ATOM 1081 O O . LYS A 1 139 ? 2.783 -3.263 -22.980 1.00 85.06 139 LYS A O 1
ATOM 1086 N N . LEU A 1 140 ? 4.740 -3.383 -21.877 1.00 83.50 140 LEU A N 1
ATOM 1087 C CA . LEU A 1 140 ? 4.277 -2.662 -20.695 1.00 83.50 140 LEU A CA 1
ATOM 1088 C C . LEU A 1 140 ? 4.003 -1.195 -21.045 1.00 83.50 140 LEU A C 1
ATOM 1090 O O . LEU A 1 140 ? 2.947 -0.676 -20.704 1.00 83.50 140 LEU A O 1
ATOM 1094 N N . VAL A 1 141 ? 4.917 -0.562 -21.789 1.00 86.69 141 VAL A N 1
ATOM 1095 C CA . VAL A 1 141 ? 4.769 0.831 -22.243 1.00 86.69 141 VAL A CA 1
ATOM 1096 C C . VAL A 1 141 ? 3.562 0.987 -23.169 1.00 86.69 141 VAL A C 1
ATOM 1098 O O . VAL A 1 141 ? 2.762 1.898 -22.977 1.00 86.69 141 VAL A O 1
ATOM 1101 N N . ALA A 1 142 ? 3.389 0.080 -24.134 1.00 90.00 142 ALA A N 1
ATOM 1102 C CA . ALA A 1 142 ? 2.275 0.124 -25.079 1.00 90.00 142 ALA A CA 1
ATOM 1103 C C . ALA A 1 142 ? 0.904 -0.015 -24.394 1.00 90.00 142 ALA A C 1
ATOM 1105 O O . ALA A 1 142 ? -0.060 0.618 -24.812 1.00 90.00 142 ALA A O 1
ATOM 1106 N N . ASN A 1 143 ? 0.821 -0.813 -23.324 1.00 90.19 143 ASN A N 1
ATOM 1107 C CA . ASN A 1 143 ? -0.426 -1.070 -22.598 1.00 90.19 143 ASN A CA 1
ATOM 1108 C C . ASN A 1 143 ? -0.566 -0.238 -21.311 1.00 90.19 143 ASN A C 1
ATOM 1110 O O . ASN A 1 143 ? -1.503 -0.452 -20.541 1.00 90.19 143 ASN A O 1
ATOM 1114 N N . GLN A 1 144 ? 0.328 0.726 -21.074 1.00 87.44 144 GLN A N 1
ATOM 1115 C CA . GLN A 1 144 ? 0.318 1.564 -19.876 1.00 87.44 144 GLN A CA 1
ATOM 1116 C C . GLN A 1 144 ? -1.026 2.292 -19.665 1.00 87.44 144 GLN A C 1
ATOM 1118 O O . GLN A 1 144 ? -1.559 2.193 -18.558 1.00 87.44 144 GLN A O 1
ATOM 1123 N N . PRO A 1 145 ? -1.649 2.924 -20.687 1.00 91.94 145 PRO A N 1
ATOM 1124 C CA . PRO A 1 145 ? -2.937 3.597 -20.501 1.00 91.94 145 PRO A CA 1
ATOM 1125 C C . PRO A 1 145 ? -4.053 2.635 -20.078 1.00 91.94 145 PRO A C 1
ATOM 1127 O O . PRO A 1 145 ? -4.892 2.975 -19.247 1.00 91.94 145 PRO A O 1
ATOM 1130 N N . ALA A 1 146 ? -4.042 1.410 -20.610 1.00 92.62 146 ALA A N 1
ATOM 1131 C CA . ALA A 1 146 ? -5.025 0.393 -20.259 1.00 92.62 146 ALA A CA 1
ATOM 1132 C C . ALA A 1 146 ? -4.823 -0.113 -18.821 1.00 92.62 146 ALA A C 1
ATOM 1134 O O . ALA A 1 146 ? -5.789 -0.291 -18.083 1.00 92.62 146 ALA A O 1
ATOM 1135 N N . LEU A 1 147 ? -3.571 -0.305 -18.389 1.00 90.06 147 LEU A N 1
ATOM 1136 C CA . LEU A 1 147 ? -3.249 -0.650 -17.000 1.00 90.06 147 LEU A CA 1
ATOM 1137 C C . LEU A 1 147 ? -3.669 0.457 -16.023 1.00 90.06 147 LEU A C 1
ATOM 1139 O O . LEU A 1 147 ? -4.154 0.157 -14.931 1.00 90.06 147 LEU A O 1
ATOM 1143 N N . ASP A 1 148 ? -3.516 1.721 -16.411 1.00 91.00 148 ASP A N 1
ATOM 1144 C CA . ASP A 1 148 ? -3.939 2.863 -15.599 1.00 91.00 148 ASP A CA 1
ATOM 1145 C C . ASP A 1 148 ? -5.467 2.966 -15.495 1.00 91.00 148 ASP A C 1
ATOM 1147 O O . ASP A 1 148 ? -5.977 3.201 -14.396 1.00 91.00 148 ASP A O 1
ATOM 1151 N N . ALA A 1 149 ? -6.202 2.672 -16.573 1.00 93.25 149 ALA A N 1
ATOM 1152 C CA . ALA A 1 149 ? -7.661 2.551 -16.534 1.00 93.25 149 ALA A CA 1
ATOM 1153 C C . ALA A 1 149 ? -8.111 1.449 -15.559 1.00 93.25 149 ALA A C 1
ATOM 1155 O O . ALA A 1 149 ? -8.894 1.711 -14.650 1.00 93.25 149 ALA A O 1
ATOM 1156 N N . TRP A 1 150 ? -7.521 0.250 -15.642 1.00 93.88 150 TRP A N 1
ATOM 1157 C CA . TRP A 1 150 ? -7.812 -0.840 -14.702 1.00 93.88 150 TRP A CA 1
ATOM 1158 C C . TRP A 1 150 ? -7.549 -0.455 -13.242 1.00 93.88 150 TRP A C 1
ATOM 1160 O O . TRP A 1 150 ? -8.357 -0.755 -12.362 1.00 93.88 150 TRP A O 1
ATOM 1170 N N . ARG A 1 151 ? -6.425 0.218 -12.960 1.00 91.56 151 ARG A N 1
ATOM 1171 C CA . ARG A 1 151 ? -6.116 0.715 -11.607 1.00 91.56 151 ARG A CA 1
ATOM 1172 C C . ARG A 1 151 ? -7.182 1.689 -11.129 1.00 91.56 151 ARG A C 1
ATOM 1174 O O . ARG A 1 151 ? -7.621 1.575 -9.983 1.00 91.56 151 ARG A O 1
ATOM 1181 N N . HIS A 1 152 ? -7.580 2.628 -11.983 1.00 93.31 152 HIS A N 1
ATOM 1182 C CA . HIS A 1 152 ? -8.585 3.629 -11.660 1.00 93.31 152 HIS A CA 1
ATOM 1183 C C . HIS A 1 152 ? -9.945 2.986 -11.378 1.00 93.31 152 HIS A C 1
ATOM 1185 O O . HIS A 1 152 ? -10.495 3.193 -10.297 1.00 93.31 152 HIS A O 1
ATOM 1191 N N . ASP A 1 153 ? -10.435 2.141 -12.283 1.00 94.44 153 ASP A N 1
ATOM 1192 C CA . ASP A 1 153 ? -11.762 1.528 -12.200 1.00 94.44 153 ASP A CA 1
ATOM 1193 C C . ASP A 1 153 ? -11.902 0.635 -10.965 1.00 94.44 153 ASP A C 1
ATOM 1195 O O . ASP A 1 153 ? -12.862 0.756 -10.200 1.00 94.44 153 ASP A O 1
ATOM 1199 N N . ILE A 1 154 ? -10.905 -0.221 -10.707 1.00 94.38 154 ILE A N 1
ATOM 1200 C CA . ILE A 1 154 ? -10.917 -1.100 -9.531 1.00 94.38 154 ILE A CA 1
ATOM 1201 C C . ILE A 1 154 ? -10.822 -0.268 -8.242 1.00 94.38 154 ILE A C 1
ATOM 1203 O O . ILE A 1 154 ? -11.500 -0.572 -7.256 1.00 94.38 154 ILE A O 1
ATOM 1207 N N . SER A 1 155 ? -10.022 0.804 -8.236 1.00 93.81 155 SER A N 1
ATOM 1208 C CA . SER A 1 155 ? -9.917 1.696 -7.073 1.00 93.81 155 SER A CA 1
ATOM 1209 C C . SER A 1 155 ? -11.225 2.445 -6.814 1.00 93.81 155 SER A C 1
ATOM 1211 O O . SER A 1 155 ? -11.668 2.519 -5.669 1.00 93.81 155 SER A O 1
ATOM 1213 N N . MET A 1 156 ? -11.879 2.951 -7.860 1.00 94.25 156 MET A N 1
ATOM 1214 C CA . MET A 1 156 ? -13.173 3.630 -7.767 1.00 94.25 156 MET A CA 1
ATOM 1215 C C . MET A 1 156 ? -14.271 2.689 -7.284 1.00 94.25 156 MET A C 1
ATOM 1217 O O . MET A 1 156 ? -15.060 3.066 -6.414 1.00 94.25 156 MET A O 1
ATOM 1221 N N . LEU A 1 157 ? -14.292 1.450 -7.778 1.00 95.56 157 LEU A N 1
ATOM 1222 C CA . LEU A 1 157 ? -15.198 0.417 -7.289 1.00 95.56 157 LEU A CA 1
ATOM 1223 C C . LEU A 1 157 ? -14.985 0.166 -5.791 1.00 95.56 157 LEU A C 1
ATOM 1225 O O . LEU A 1 157 ? -15.941 0.201 -5.017 1.00 95.56 157 LEU A O 1
ATOM 1229 N N . TYR A 1 158 ? -13.736 -0.030 -5.363 1.00 94.88 158 TYR A N 1
ATOM 1230 C CA . TYR A 1 158 ? -13.404 -0.237 -3.953 1.00 94.88 158 TYR A CA 1
ATOM 1231 C C . TYR A 1 158 ? -13.842 0.941 -3.069 1.00 94.88 158 TYR A C 1
ATOM 1233 O O . TYR A 1 158 ? -14.498 0.735 -2.046 1.00 94.88 158 TYR A O 1
ATOM 1241 N N . LEU A 1 159 ? -13.534 2.177 -3.470 1.00 94.31 159 LEU A N 1
ATOM 1242 C CA . LEU A 1 159 ? -13.922 3.376 -2.723 1.00 94.31 159 LEU A CA 1
ATOM 1243 C C . LEU A 1 159 ? -15.444 3.550 -2.668 1.00 94.31 159 LEU A C 1
ATOM 1245 O O . LEU A 1 159 ? -15.982 3.917 -1.623 1.00 94.31 159 LEU A O 1
ATOM 1249 N N . SER A 1 160 ? -16.147 3.229 -3.754 1.00 95.25 160 SER A N 1
ATOM 1250 C CA . SER A 1 160 ? -17.612 3.266 -3.809 1.00 95.25 160 SER A CA 1
ATOM 1251 C C . SER A 1 160 ? -18.232 2.235 -2.865 1.00 95.25 160 SER A C 1
ATOM 1253 O O . SER A 1 160 ? -19.168 2.549 -2.127 1.00 95.25 160 SER A O 1
ATOM 1255 N N . LEU A 1 161 ? -17.673 1.021 -2.8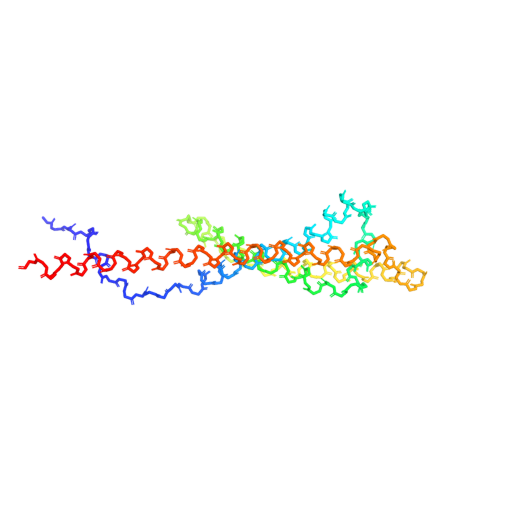14 1.00 95.38 161 LEU A N 1
ATOM 1256 C CA . LEU A 1 161 ? -18.090 -0.014 -1.867 1.00 95.38 161 LEU A CA 1
ATOM 1257 C C . LEU A 1 161 ? -17.865 0.431 -0.418 1.00 95.38 161 LEU A C 1
ATOM 1259 O O . LEU A 1 161 ? -18.779 0.317 0.399 1.00 95.38 161 LEU A O 1
ATOM 1263 N N . LEU A 1 162 ? -16.704 1.011 -0.103 1.00 92.69 162 LEU A N 1
ATOM 1264 C CA . LEU A 1 162 ? -16.439 1.565 1.227 1.00 92.69 162 LEU A CA 1
ATOM 1265 C C . LEU A 1 162 ? -17.434 2.666 1.607 1.00 92.69 162 LEU A C 1
ATOM 1267 O O . LEU A 1 162 ? -17.988 2.646 2.709 1.00 92.69 162 LEU A O 1
ATOM 1271 N N . LEU A 1 163 ? -17.680 3.612 0.698 1.00 93.62 163 LEU A N 1
ATOM 1272 C CA . LEU A 1 163 ? -18.596 4.722 0.935 1.00 93.62 163 LEU A CA 1
ATOM 1273 C C . LEU A 1 163 ? -20.030 4.221 1.135 1.00 93.62 163 LEU A C 1
ATOM 1275 O O . LEU A 1 163 ? -20.697 4.632 2.083 1.00 93.62 163 LEU A O 1
ATOM 1279 N N . SER A 1 164 ? -20.489 3.295 0.292 1.00 93.75 164 SER A N 1
ATOM 1280 C CA . SER A 1 164 ? -21.830 2.711 0.400 1.00 93.75 164 SER A CA 1
ATOM 1281 C C . SER A 1 164 ? -22.030 1.968 1.725 1.00 93.75 164 SER A C 1
ATOM 1283 O O . SER A 1 164 ? -23.039 2.180 2.398 1.00 93.75 164 SER A O 1
ATOM 1285 N N . ALA A 1 165 ? -21.042 1.180 2.165 1.00 92.31 165 ALA A N 1
ATOM 1286 C CA . ALA A 1 165 ? -21.078 0.488 3.448 1.00 92.31 165 ALA A CA 1
ATOM 1287 C C . ALA A 1 165 ? -21.121 1.474 4.627 1.00 92.31 165 ALA A C 1
ATOM 1289 O O . ALA A 1 165 ? -21.885 1.280 5.577 1.00 92.31 165 ALA A O 1
ATOM 1290 N N . PHE A 1 166 ? -20.346 2.560 4.554 1.00 91.75 166 PHE A N 1
ATOM 1291 C CA . PHE A 1 166 ? -20.354 3.610 5.568 1.00 91.75 166 PHE A CA 1
ATOM 1292 C C . PHE A 1 166 ? -21.711 4.323 5.646 1.00 91.75 166 PHE A C 1
ATOM 1294 O O . PHE A 1 166 ? -22.281 4.453 6.731 1.00 91.75 166 PHE A O 1
ATOM 1301 N N . VAL A 1 167 ? -22.265 4.732 4.500 1.00 93.00 167 VAL A N 1
ATOM 1302 C CA . VAL A 1 167 ? -23.577 5.392 4.414 1.00 93.00 167 VAL A CA 1
ATOM 1303 C C . VAL A 1 167 ? -24.684 4.470 4.929 1.00 93.00 167 VAL A C 1
ATOM 1305 O O . VAL A 1 167 ? -25.487 4.890 5.764 1.00 93.00 167 VAL A O 1
ATOM 1308 N N . ALA A 1 168 ? -24.695 3.201 4.515 1.00 92.69 168 ALA A N 1
ATOM 1309 C CA . ALA A 1 168 ? -25.653 2.210 4.997 1.00 92.69 168 ALA A CA 1
ATOM 1310 C C . ALA A 1 168 ? -25.569 2.020 6.523 1.00 92.69 168 ALA A C 1
ATOM 1312 O O . ALA A 1 168 ? -26.596 1.984 7.206 1.00 92.69 168 ALA A O 1
ATOM 1313 N N . GLY A 1 169 ? -24.353 1.969 7.078 1.00 88.56 169 GLY A N 1
ATOM 1314 C CA . GLY A 1 169 ? -24.127 1.885 8.522 1.00 88.56 169 GLY A CA 1
ATOM 1315 C C . GLY A 1 169 ? -24.666 3.099 9.285 1.00 88.56 169 GLY A C 1
ATOM 1316 O O . GLY A 1 169 ? -25.338 2.941 10.308 1.00 88.56 169 GLY A O 1
ATOM 1317 N N . GLN A 1 170 ? -24.435 4.309 8.769 1.00 89.44 170 GLN A N 1
ATOM 1318 C CA . GLN A 1 170 ? -24.923 5.545 9.387 1.00 89.44 170 GLN A CA 1
ATOM 1319 C C . GLN A 1 170 ? -26.445 5.679 9.308 1.00 89.44 170 GLN A C 1
ATOM 1321 O O . GLN A 1 170 ? -27.081 6.074 10.290 1.00 89.44 170 GLN A O 1
ATOM 1326 N N . LEU A 1 171 ? -27.045 5.295 8.179 1.00 90.00 171 LEU A N 1
ATOM 1327 C CA . LEU A 1 171 ? -28.498 5.239 8.024 1.00 90.00 171 LEU A CA 1
ATOM 1328 C C . LEU A 1 171 ? -29.116 4.274 9.038 1.00 90.00 171 LEU A C 1
ATOM 1330 O O . LEU A 1 171 ? -30.043 4.659 9.753 1.00 90.00 171 LEU A O 1
ATOM 1334 N N . ARG A 1 172 ? -28.561 3.063 9.180 1.00 88.75 172 ARG A N 1
ATOM 1335 C CA . ARG A 1 172 ? -29.041 2.074 10.157 1.00 88.75 172 ARG A CA 1
ATOM 1336 C C . ARG A 1 172 ? -28.973 2.605 11.591 1.00 88.75 172 ARG A C 1
ATOM 1338 O O . ARG A 1 172 ? -29.975 2.580 12.300 1.00 88.75 172 ARG A O 1
ATOM 1345 N N . ASN A 1 173 ? -27.830 3.165 11.986 1.00 87.56 173 ASN A N 1
ATOM 1346 C CA . ASN A 1 173 ? -27.616 3.733 13.322 1.00 87.56 173 ASN A CA 1
ATOM 1347 C C . ASN A 1 173 ? -28.547 4.935 13.599 1.00 87.56 173 ASN A C 1
ATOM 1349 O O . ASN A 1 173 ? -29.066 5.092 14.703 1.00 87.56 173 ASN A O 1
ATOM 1353 N N . SER A 1 174 ? -28.817 5.773 12.591 1.00 85.25 174 SER A N 1
ATOM 1354 C CA . SER A 1 174 ? -29.777 6.883 12.695 1.00 85.25 174 SER A CA 1
ATOM 1355 C C . SER A 1 174 ? -31.213 6.382 12.884 1.00 85.25 174 SER A C 1
ATOM 1357 O O . SER A 1 174 ? -31.936 6.883 13.750 1.00 85.25 174 SER A 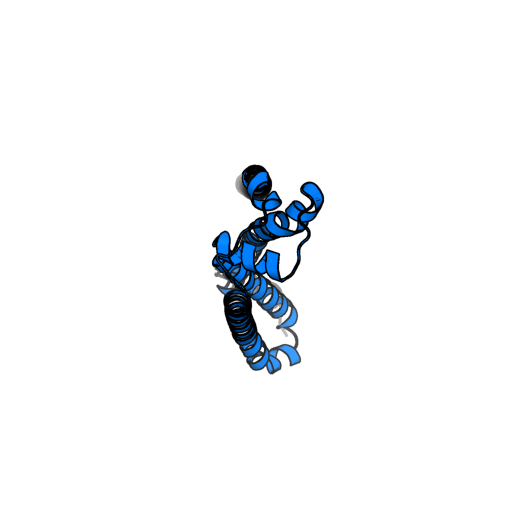O 1
ATOM 1359 N N . LEU A 1 175 ? -31.625 5.359 12.129 1.00 87.69 175 LEU A N 1
ATOM 1360 C CA . LEU A 1 175 ? -32.949 4.743 12.252 1.00 87.69 175 LEU A CA 1
ATOM 1361 C C . LEU A 1 175 ? -33.141 4.063 13.614 1.00 87.69 175 LEU A C 1
ATOM 1363 O O . LEU A 1 175 ? -34.182 4.255 14.241 1.00 87.69 175 LEU A O 1
ATOM 1367 N N . GLU A 1 176 ? -32.138 3.332 14.106 1.00 86.75 176 GLU A N 1
ATOM 1368 C CA . GLU A 1 176 ? -32.148 2.718 15.441 1.00 86.75 176 GLU A CA 1
ATOM 1369 C C . GLU A 1 176 ? -32.288 3.780 16.543 1.00 86.75 176 GLU A C 1
ATOM 1371 O O . GLU A 1 176 ? -33.163 3.670 17.403 1.00 86.75 176 GLU A O 1
ATOM 1376 N N . ARG A 1 177 ? -31.525 4.879 16.472 1.00 82.75 177 ARG A N 1
ATOM 1377 C CA . ARG A 1 177 ? -31.648 6.002 17.422 1.00 82.75 177 ARG A CA 1
ATOM 1378 C C . ARG A 1 177 ? -33.022 6.664 17.375 1.00 82.75 177 ARG A C 1
ATOM 1380 O O . ARG A 1 177 ? -33.562 7.016 18.422 1.00 82.75 177 ARG A O 1
ATOM 1387 N N . ARG A 1 178 ? -33.604 6.833 16.182 1.00 80.62 178 ARG A N 1
ATOM 1388 C CA . ARG A 1 178 ? -34.962 7.381 16.016 1.00 80.62 178 ARG A CA 1
ATOM 1389 C C . ARG A 1 178 ? -36.024 6.455 16.612 1.00 80.62 178 ARG A C 1
ATOM 1391 O O . ARG A 1 178 ? -36.936 6.953 17.264 1.00 80.62 178 ARG A O 1
ATOM 1398 N N . ARG A 1 179 ? -35.898 5.135 16.429 1.00 81.88 179 ARG A N 1
ATOM 1399 C CA . ARG A 1 179 ? -36.795 4.132 17.033 1.00 81.88 179 ARG A CA 1
ATOM 1400 C C . ARG A 1 179 ? -36.733 4.170 18.559 1.00 81.88 179 ARG A C 1
ATOM 1402 O O . ARG A 1 179 ? -37.777 4.275 19.192 1.00 81.88 179 ARG A O 1
ATOM 1409 N N . LEU A 1 180 ? -35.528 4.174 19.134 1.00 82.94 180 LEU A N 1
ATOM 1410 C CA . LEU A 1 180 ? -35.333 4.245 20.587 1.00 82.94 180 LEU A CA 1
ATOM 1411 C C . LEU A 1 180 ? -35.872 5.554 21.184 1.00 82.94 180 LEU A C 1
ATOM 1413 O O . LEU A 1 180 ? -36.524 5.527 22.220 1.00 82.94 180 LEU A O 1
ATOM 1417 N N . ARG A 1 181 ? -35.670 6.694 20.506 1.00 77.19 181 ARG A N 1
ATOM 1418 C CA . ARG A 1 181 ? -36.262 7.978 20.922 1.00 77.19 181 ARG A CA 1
ATOM 1419 C C . ARG A 1 181 ? -37.788 7.949 20.887 1.00 77.19 181 ARG A C 1
ATOM 1421 O O . ARG A 1 181 ? -38.403 8.387 21.844 1.00 77.19 181 ARG A O 1
ATOM 1428 N N . LYS A 1 182 ? -38.404 7.420 19.823 1.00 76.38 182 LYS A N 1
ATOM 1429 C CA . LYS A 1 182 ? -39.871 7.288 19.750 1.00 76.38 182 LYS A CA 1
ATOM 1430 C C . LYS A 1 182 ? -40.427 6.393 20.864 1.00 76.38 182 LYS A C 1
ATOM 1432 O O . LYS A 1 182 ? -41.434 6.752 21.453 1.00 76.38 182 LYS A O 1
ATOM 1437 N N . ALA A 1 183 ? -39.756 5.285 21.182 1.00 75.44 183 ALA A N 1
ATOM 1438 C CA . ALA A 1 183 ? -40.147 4.407 22.287 1.00 75.44 183 ALA A CA 1
ATOM 1439 C C . ALA A 1 183 ? -40.037 5.087 23.666 1.00 75.44 183 ALA A C 1
ATOM 1441 O O . ALA A 1 183 ? -40.833 4.795 24.546 1.00 75.44 183 ALA A O 1
ATOM 1442 N N . ALA A 1 184 ? -39.088 6.012 23.845 1.00 71.44 184 ALA A N 1
ATOM 1443 C CA . ALA A 1 184 ? -38.902 6.753 25.094 1.00 71.44 184 ALA A CA 1
ATOM 1444 C C . ALA A 1 184 ? -39.881 7.928 25.295 1.00 71.44 184 ALA A C 1
ATOM 1446 O O . ALA A 1 184 ? -40.012 8.403 26.414 1.00 71.44 184 ALA A O 1
ATOM 1447 N N . ILE A 1 185 ? -40.522 8.422 24.226 1.00 77.19 185 ILE A N 1
ATOM 1448 C CA . ILE A 1 185 ? -41.498 9.534 24.268 1.00 77.19 185 ILE A CA 1
ATOM 1449 C C . ILE A 1 185 ? -42.949 9.002 24.234 1.00 77.19 185 ILE A C 1
ATOM 1451 O O . ILE A 1 185 ? -43.890 9.743 24.482 1.00 77.19 185 ILE A O 1
ATOM 1455 N N . GLY A 1 186 ? -43.138 7.724 23.883 1.00 59.94 186 GLY A N 1
ATOM 1456 C CA . GLY A 1 186 ? -44.440 7.049 23.797 1.00 59.94 186 GLY A CA 1
ATOM 1457 C C . GLY A 1 186 ? -44.874 6.308 25.069 1.00 59.94 186 GLY A C 1
ATOM 1458 O O . GLY A 1 186 ? -45.717 5.419 24.969 1.00 59.94 186 GLY A O 1
ATOM 1459 N N . VAL A 1 187 ? -44.281 6.644 26.219 1.00 50.19 187 VAL A N 1
ATOM 1460 C CA . VAL A 1 187 ? -44.723 6.298 27.584 1.00 50.19 187 VAL A CA 1
ATOM 1461 C C . VAL A 1 187 ? -45.007 7.611 28.294 1.00 50.19 187 VAL A C 1
ATOM 1463 O O . VAL A 1 187 ? -46.050 7.687 28.974 1.00 50.19 187 VAL A O 1
#

Organism: Paraburkholderia xenovorans (strain LB400) (NCBI:txid266265)

Sequence (187 aa):
MSRNAGINTIYGRRYWALPLTEWVRLWAGLSLPLLLIQHAVSTRLAASLYGFEPNYERIVISLITSGTQGLQLALLAPGWLHGCLGLWLRMRHHAMVRRAKPVLTGMLVLMPLLSAAGFIRMKHAVMAASVGPLRPDPKLVANQPALDAWRHDISMLYLSLLLSAFVAGQLRNSLERRRLRKAAIGV

pLDDT: mean 81.54, std 13.12, range [38.25, 95.56]

Foldseek 3Di:
DDDPDPPVVVVPPPDPDDPVLVVLLVVLVLVQVLLVLLVCLLPVVLCPVQVPDDDLLLVLLCCVVVVCVVSVLVNCLSVLSNVLSVVCVVCVVDPVVVVCVVVSVVCSPVVSVVVVVVSVVSNVVSVVPDDDDRDHDVSCVVCVVVSVVSSVVVVVVSVVVVVVVVVVVVVVVVVVVVVVVVVVVVD

InterPro domains:
  IPR034804 Fumarate reductase/succinate dehydrogenase, transmembrane subunit [SSF81343] (23-127)